Protein AF-A0A936VYX8-F1 (afdb_monomer_lite)

Secondary structure (DSSP, 8-state):
--SSHHHHHHHHHHHHHHHHHHHHHHHHHHHHHHHHHHHHHHHHHHHH--HHHHGGGGGGGSSTTS-HHHHHHHHHHHTTSTTHHHHHHHHHTSTTHHHHHHHHHHS--S-GGGGHHHHHHHHHHHHHHHHHHHHT---GGG--TTTTHHHHHHHHHHHHHT--SS---HHHHHHHHHHTT---SSPPP--HHHHHHHHHHHHH-

Sequence (205 aa):
MAVVSLVGLASLLVAQIASSAKNQVAMINSRINDEDENHVRILKEIDSCDVLKNMGFIFIFTGDNQPKKIQNAAVAKIKTNPEWEQELLKYLDTDWAPDVFQFLASNDVDHPSIFEAPIQKGVLIQARLWRERIRKCSHPSHFYAGMFNWDVERVIRTVDKFQSKEIDYLPVMKELRASLNEPSELDKPKFSAATMLDKWIKEHE

Structure (mmCIF, N/CA/C/O backbone):
data_AF-A0A936VYX8-F1
#
_entry.id   AF-A0A936VYX8-F1
#
loop_
_atom_site.group_PDB
_atom_site.id
_atom_site.type_symbol
_atom_site.label_atom_id
_atom_site.label_alt_id
_atom_site.label_comp_id
_atom_site.label_asym_id
_atom_site.label_entity_id
_atom_site.label_seq_id
_atom_site.pdbx_PDB_ins_code
_atom_site.Cartn_x
_atom_site.Cartn_y
_atom_site.Cartn_z
_atom_site.occupancy
_atom_site.B_iso_or_equiv
_atom_site.auth_seq_id
_atom_site.auth_comp_id
_atom_site.auth_asym_id
_atom_site.auth_atom_id
_atom_site.pdbx_PDB_model_num
ATOM 1 N N . MET A 1 1 ? -0.181 77.226 -1.389 1.00 41.44 1 MET A N 1
ATOM 2 C CA . MET A 1 1 ? -0.738 75.998 -2.001 1.00 41.44 1 MET A CA 1
ATOM 3 C C . MET A 1 1 ? 0.255 74.853 -1.817 1.00 41.44 1 MET A C 1
ATOM 5 O O . MET A 1 1 ? 1.150 74.749 -2.636 1.00 41.44 1 MET A O 1
ATOM 9 N N . ALA A 1 2 ? 0.171 74.063 -0.736 1.00 44.59 2 ALA A N 1
ATOM 10 C CA . ALA A 1 2 ? 1.009 72.857 -0.551 1.00 44.59 2 ALA A CA 1
ATOM 11 C C . ALA A 1 2 ? 0.563 71.954 0.630 1.00 44.59 2 ALA A C 1
ATOM 13 O O . ALA A 1 2 ? 1.409 71.389 1.310 1.00 44.59 2 ALA A O 1
ATOM 14 N N . VAL A 1 3 ? -0.738 71.839 0.940 1.00 40.69 3 VAL A N 1
ATOM 15 C CA . VAL A 1 3 ? -1.187 71.049 2.121 1.00 40.69 3 VAL A CA 1
ATOM 16 C C . VAL A 1 3 ? -2.223 69.966 1.779 1.00 40.69 3 VAL A C 1
ATOM 18 O O . VAL A 1 3 ? -2.542 69.122 2.606 1.00 40.69 3 VAL A O 1
ATOM 21 N N . VAL A 1 4 ? -2.703 69.900 0.533 1.00 45.31 4 VAL A N 1
ATOM 22 C CA . VAL A 1 4 ? -3.774 68.955 0.152 1.00 45.31 4 VAL A CA 1
ATOM 23 C C . VAL A 1 4 ? -3.236 67.597 -0.342 1.00 45.31 4 VAL A C 1
ATOM 25 O O . VAL A 1 4 ? -3.989 66.633 -0.413 1.00 45.31 4 VAL A O 1
ATOM 28 N N . SER A 1 5 ? -1.933 67.453 -0.623 1.00 47.19 5 SER A N 1
ATOM 29 C CA . SER A 1 5 ? -1.400 66.220 -1.234 1.00 47.19 5 SER A CA 1
ATOM 30 C C . SER A 1 5 ? -1.010 65.104 -0.251 1.00 47.19 5 SER A C 1
ATOM 32 O O . SER A 1 5 ? -1.051 63.941 -0.640 1.00 47.19 5 SER A O 1
ATOM 34 N N . LEU A 1 6 ? -0.682 65.395 1.018 1.00 44.25 6 LEU A N 1
ATOM 35 C CA . LEU A 1 6 ? -0.242 64.356 1.972 1.00 44.25 6 LEU A CA 1
ATOM 36 C C . LEU A 1 6 ? -1.392 63.613 2.676 1.00 44.25 6 LEU A C 1
ATOM 38 O O . LEU A 1 6 ? -1.276 62.416 2.931 1.00 44.25 6 LEU A O 1
ATOM 42 N N . VAL A 1 7 ? -2.518 64.280 2.950 1.00 51.09 7 VAL A N 1
ATOM 43 C CA . VAL A 1 7 ? -3.673 63.660 3.636 1.00 51.09 7 VAL A CA 1
ATOM 44 C C . VAL A 1 7 ? -4.401 62.668 2.718 1.00 51.09 7 VAL A C 1
ATOM 46 O O . VAL A 1 7 ? -4.837 61.611 3.176 1.00 51.09 7 VAL A O 1
ATOM 49 N N . GLY A 1 8 ? -4.474 62.960 1.413 1.00 47.78 8 GLY A N 1
ATOM 50 C CA . GLY A 1 8 ? -5.069 62.070 0.407 1.00 47.78 8 GLY A CA 1
ATOM 51 C C . GLY A 1 8 ? -4.258 60.792 0.156 1.00 47.78 8 GLY A C 1
ATOM 52 O O . GLY A 1 8 ? -4.830 59.719 -0.009 1.00 47.78 8 GLY A O 1
ATOM 53 N N . LEU A 1 9 ? -2.923 60.874 0.194 1.00 47.91 9 LEU A N 1
ATOM 54 C CA . LEU A 1 9 ? -2.051 59.705 0.017 1.00 47.91 9 LEU A CA 1
ATOM 55 C C . LEU A 1 9 ? -2.058 58.780 1.244 1.00 47.91 9 LEU A C 1
ATOM 57 O O . LEU A 1 9 ? -2.097 57.561 1.088 1.00 47.91 9 LEU A O 1
ATOM 61 N N . ALA A 1 10 ? -2.091 59.336 2.460 1.00 54.31 10 ALA A N 1
ATOM 62 C CA . ALA A 1 10 ? -2.184 58.538 3.684 1.00 54.31 10 ALA A CA 1
ATOM 63 C C . ALA A 1 10 ? -3.528 57.790 3.795 1.00 54.31 10 ALA A C 1
ATOM 65 O O . ALA A 1 10 ? -3.562 56.629 4.197 1.00 54.31 10 ALA A O 1
ATOM 66 N N . SER A 1 11 ? -4.634 58.423 3.391 1.00 58.31 11 SER A N 1
ATOM 67 C CA . SER A 1 11 ? -5.969 57.808 3.423 1.00 58.31 11 SER A CA 1
ATOM 68 C C . SER A 1 11 ? -6.152 56.713 2.362 1.00 58.31 11 SER A C 1
ATOM 70 O O . SER A 1 11 ? -6.762 55.685 2.660 1.00 58.31 11 SER A O 1
ATOM 72 N N . LEU A 1 12 ? -5.554 56.860 1.174 1.00 59.44 12 LEU A N 1
ATOM 73 C CA . LEU A 1 12 ? -5.519 55.800 0.155 1.00 59.44 12 LEU A CA 1
ATOM 74 C C . LEU A 1 12 ? -4.705 54.579 0.609 1.00 59.44 12 LEU A C 1
ATOM 76 O O . LEU A 1 12 ? -5.154 53.445 0.434 1.00 59.44 12 LEU A O 1
ATOM 80 N N . LEU A 1 13 ? -3.555 54.802 1.256 1.00 56.31 13 LEU A N 1
ATOM 81 C CA . LEU A 1 13 ? -2.713 53.720 1.769 1.00 56.31 13 LEU A CA 1
ATOM 82 C C . LEU A 1 13 ? -3.432 52.913 2.866 1.00 56.31 13 LEU A C 1
ATOM 84 O O . LEU A 1 13 ? -3.428 51.683 2.837 1.00 56.31 13 LEU A O 1
ATOM 88 N N . VAL A 1 14 ? -4.117 53.593 3.793 1.00 61.09 14 VAL A N 1
ATOM 89 C CA . VAL A 1 14 ? -4.923 52.945 4.845 1.00 61.09 14 VAL A CA 1
ATOM 90 C C . VAL A 1 14 ? -6.101 52.167 4.248 1.00 61.09 14 VAL A C 1
ATOM 92 O O . VAL A 1 14 ? -6.356 51.034 4.659 1.00 61.09 14 VAL A O 1
ATOM 95 N N . ALA A 1 15 ? -6.785 52.721 3.242 1.00 63.28 15 ALA A N 1
ATOM 96 C CA . ALA A 1 15 ? -7.886 52.037 2.563 1.00 63.28 15 ALA A CA 1
ATOM 97 C C . ALA A 1 15 ? -7.426 50.768 1.818 1.00 63.28 15 ALA A C 1
ATOM 99 O O . ALA A 1 15 ? -8.114 49.746 1.862 1.00 63.28 15 ALA A O 1
ATOM 100 N N . GLN A 1 16 ? -6.249 50.790 1.180 1.00 54.97 16 GLN A N 1
ATOM 101 C CA . GLN A 1 16 ? -5.678 49.611 0.518 1.00 54.97 16 GLN A CA 1
ATOM 102 C C . GLN A 1 16 ? -5.253 48.527 1.512 1.00 54.97 16 GLN A C 1
ATOM 104 O O . GLN A 1 16 ? -5.522 47.351 1.267 1.00 54.97 16 GLN A O 1
ATOM 109 N N . ILE A 1 17 ? -4.652 48.899 2.647 1.00 66.12 17 ILE A N 1
ATOM 110 C CA . ILE A 1 17 ? -4.287 47.943 3.704 1.00 66.12 17 ILE A CA 1
ATOM 111 C C . ILE A 1 17 ? -5.548 47.294 4.295 1.00 66.12 17 ILE A C 1
ATOM 113 O O . ILE A 1 17 ? -5.607 46.070 4.413 1.00 66.12 17 ILE A O 1
ATOM 117 N N . ALA A 1 18 ? -6.587 48.081 4.590 1.00 63.38 18 ALA A N 1
ATOM 118 C CA . ALA A 1 18 ? -7.855 47.569 5.111 1.00 63.38 18 ALA A CA 1
ATOM 119 C C . ALA A 1 18 ? -8.585 46.657 4.107 1.00 63.38 18 ALA A C 1
ATOM 121 O O . ALA A 1 18 ? -9.111 45.611 4.487 1.00 63.38 18 ALA A O 1
ATOM 122 N N . SER A 1 19 ? -8.584 47.016 2.819 1.00 64.31 19 SER A N 1
ATOM 123 C CA . SER A 1 19 ? -9.153 46.193 1.743 1.00 64.31 19 SER A CA 1
ATOM 124 C C . SER A 1 19 ? -8.387 44.877 1.565 1.00 64.31 19 SER A C 1
ATOM 126 O O . SER A 1 19 ? -8.992 43.809 1.495 1.00 64.31 19 SER A O 1
ATOM 128 N N . SER A 1 20 ? -7.052 44.929 1.586 1.00 59.56 20 SER A N 1
ATOM 129 C CA . SER A 1 20 ? -6.193 43.743 1.507 1.00 59.56 20 SER A CA 1
ATOM 130 C C . SER A 1 20 ? -6.417 42.796 2.692 1.00 59.56 20 SER A C 1
ATOM 132 O O . SER A 1 20 ? -6.618 41.600 2.491 1.00 59.56 20 SER A O 1
ATOM 134 N N . ALA A 1 21 ? -6.498 43.326 3.917 1.00 59.91 21 ALA A N 1
ATOM 135 C CA . ALA A 1 21 ? -6.803 42.538 5.111 1.00 59.91 21 ALA A CA 1
ATOM 136 C C . ALA A 1 21 ? -8.203 41.900 5.044 1.00 59.91 21 ALA A C 1
ATOM 138 O O . ALA A 1 21 ? -8.362 40.719 5.346 1.00 59.91 21 ALA A O 1
ATOM 139 N N . LYS A 1 22 ? -9.216 42.645 4.580 1.00 73.38 22 LYS A N 1
ATOM 140 C CA . LYS A 1 22 ? -10.579 42.125 4.397 1.00 73.38 22 LYS A CA 1
ATOM 141 C C . LYS A 1 22 ? -10.632 41.009 3.350 1.00 73.38 22 LYS A C 1
ATOM 143 O O . LYS A 1 22 ? -11.299 40.003 3.573 1.00 73.38 22 LYS A O 1
ATOM 148 N N . ASN A 1 23 ? -9.900 41.158 2.247 1.00 74.12 23 ASN A N 1
ATOM 149 C CA . ASN A 1 23 ? -9.810 40.138 1.204 1.00 74.12 23 ASN A CA 1
ATOM 150 C C . ASN A 1 23 ? -9.068 38.889 1.694 1.00 74.12 23 ASN A C 1
ATOM 152 O O . ASN A 1 23 ? -9.502 37.779 1.406 1.00 74.12 23 ASN A O 1
ATOM 156 N N . GLN A 1 24 ? -7.999 39.043 2.481 1.00 61.75 24 GLN A N 1
ATOM 157 C CA . GLN A 1 24 ? -7.306 37.907 3.095 1.00 61.75 24 GLN A CA 1
ATOM 158 C C . GLN A 1 24 ? -8.205 37.153 4.080 1.00 61.75 24 GLN A C 1
ATOM 160 O O . GLN A 1 24 ? -8.287 35.932 4.000 1.00 61.75 24 GLN A O 1
ATOM 165 N N . VAL A 1 25 ? -8.939 37.857 4.946 1.00 70.19 25 VAL A N 1
ATOM 166 C CA . VAL A 1 25 ? -9.904 37.234 5.869 1.00 70.19 25 VAL A CA 1
ATOM 167 C C . VAL A 1 25 ? -11.038 36.543 5.107 1.00 70.19 25 VAL A C 1
ATOM 169 O O . VAL A 1 25 ? -11.411 35.430 5.455 1.00 70.19 25 VAL A O 1
ATOM 172 N N . ALA A 1 26 ? -11.557 37.144 4.032 1.00 71.62 26 ALA A N 1
ATOM 173 C CA . ALA A 1 26 ? -12.578 36.517 3.191 1.00 71.62 26 ALA A CA 1
ATOM 174 C C . ALA A 1 26 ? -12.059 35.260 2.467 1.00 71.62 26 ALA A C 1
ATOM 176 O O . ALA A 1 26 ? -12.775 34.264 2.378 1.00 71.62 26 ALA A O 1
ATOM 177 N N . MET A 1 27 ? -10.808 35.268 1.994 1.00 71.44 27 MET A N 1
ATOM 178 C CA . MET A 1 27 ? -10.166 34.079 1.421 1.00 71.44 27 MET A CA 1
ATOM 179 C C . MET A 1 27 ? -9.929 32.983 2.464 1.00 71.44 27 MET A C 1
ATOM 181 O O . MET A 1 27 ? -10.093 31.808 2.162 1.00 71.44 27 MET A O 1
ATOM 185 N N . ILE A 1 28 ? -9.557 33.344 3.693 1.00 67.12 28 ILE A N 1
ATOM 186 C CA . ILE A 1 28 ? -9.401 32.379 4.788 1.00 67.12 28 ILE A CA 1
ATOM 187 C C . ILE A 1 28 ? -10.761 31.780 5.157 1.00 67.12 28 ILE A C 1
ATOM 189 O O . ILE A 1 28 ? -10.890 30.565 5.218 1.00 67.12 28 ILE A O 1
ATOM 193 N N . ASN A 1 29 ? -11.790 32.611 5.327 1.00 68.12 29 ASN A N 1
ATOM 194 C CA . ASN A 1 29 ? -13.131 32.150 5.688 1.00 68.12 29 ASN A CA 1
ATOM 195 C C . ASN A 1 29 ? -13.778 31.300 4.588 1.00 68.12 29 ASN A C 1
ATOM 197 O O . ASN A 1 29 ? -14.439 30.321 4.906 1.00 68.12 29 ASN A O 1
ATOM 201 N N . SER A 1 30 ? -13.583 31.644 3.310 1.00 65.88 30 SER A N 1
ATOM 202 C CA . SER A 1 30 ? -14.056 30.798 2.203 1.00 65.88 30 SER A CA 1
ATOM 203 C C . SER A 1 30 ? -13.347 29.450 2.191 1.00 65.88 30 SER A C 1
ATOM 205 O O . SER A 1 30 ? -14.023 28.437 2.124 1.00 65.88 30 SER A O 1
ATOM 207 N N . ARG A 1 31 ? -12.021 29.409 2.379 1.00 63.53 31 ARG A N 1
ATOM 208 C CA . ARG A 1 31 ? -11.287 28.137 2.499 1.00 63.53 31 ARG A CA 1
ATOM 209 C C . ARG A 1 31 ? -11.758 27.287 3.676 1.00 63.53 31 ARG A C 1
ATOM 211 O O . ARG A 1 31 ? -11.937 26.093 3.499 1.00 63.53 31 ARG A O 1
ATOM 218 N N . ILE A 1 32 ? -11.984 27.895 4.843 1.00 69.69 32 ILE A N 1
ATOM 219 C CA . ILE A 1 32 ? -12.507 27.188 6.023 1.00 69.69 32 ILE A CA 1
ATOM 220 C C . ILE A 1 32 ? -13.898 26.614 5.727 1.00 69.69 32 ILE A C 1
ATOM 222 O O . ILE A 1 32 ? -14.140 25.441 5.988 1.00 69.69 32 ILE A O 1
ATOM 226 N N . ASN A 1 33 ? -14.793 27.412 5.137 1.00 71.69 33 ASN A N 1
ATOM 227 C CA . ASN A 1 33 ? -16.136 26.953 4.788 1.00 71.69 33 ASN A CA 1
ATOM 228 C C . ASN A 1 33 ? -16.107 25.834 3.733 1.00 71.69 33 ASN A C 1
ATOM 230 O O . ASN A 1 33 ? -16.807 24.839 3.893 1.00 71.69 33 ASN A O 1
ATOM 234 N N . ASP A 1 34 ? -15.282 25.967 2.692 1.00 71.44 34 ASP A N 1
ATOM 235 C CA . ASP A 1 34 ? -15.139 24.963 1.634 1.00 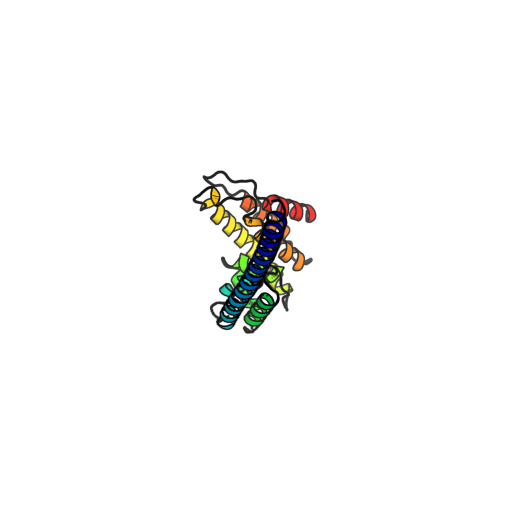71.44 34 ASP A CA 1
ATOM 236 C C . ASP A 1 34 ? -14.564 23.645 2.188 1.00 71.44 34 ASP A C 1
ATOM 238 O O . ASP A 1 34 ? -15.024 22.556 1.831 1.00 71.44 34 ASP A O 1
ATOM 242 N N . GLU A 1 35 ? -13.577 23.725 3.089 1.00 73.31 35 GLU A N 1
ATOM 243 C CA . GLU A 1 35 ? -13.033 22.565 3.803 1.00 73.31 35 GLU A CA 1
ATOM 244 C C . GLU A 1 35 ? -14.105 21.891 4.668 1.00 73.31 35 GLU A C 1
ATOM 246 O O . GLU A 1 35 ? -14.260 20.667 4.611 1.00 73.31 35 GLU A O 1
ATOM 251 N N . ASP A 1 36 ? -14.891 22.668 5.414 1.00 82.50 36 ASP A N 1
ATOM 252 C CA . ASP A 1 36 ? -15.963 22.152 6.266 1.00 82.50 36 ASP A CA 1
ATOM 253 C C . ASP A 1 36 ? -17.088 21.491 5.453 1.00 82.50 36 ASP A C 1
ATOM 255 O O . ASP A 1 36 ? -17.520 20.380 5.783 1.00 82.50 36 ASP A O 1
ATOM 259 N N . GLU A 1 37 ? -17.531 22.106 4.355 1.00 86.75 37 GLU A N 1
ATOM 260 C CA . GLU A 1 37 ? -18.537 21.527 3.458 1.00 86.75 37 GLU A CA 1
ATOM 261 C C . GLU A 1 37 ? -18.038 20.230 2.812 1.00 86.75 37 GLU A C 1
ATOM 263 O O . GLU A 1 37 ? -18.756 19.219 2.786 1.00 86.75 37 GLU A O 1
ATOM 268 N N . ASN A 1 38 ? -16.786 20.215 2.346 1.00 87.25 38 ASN A N 1
ATOM 269 C CA . ASN A 1 38 ? -16.180 19.024 1.766 1.00 87.25 38 ASN A CA 1
ATOM 270 C C . ASN A 1 38 ? -16.041 17.893 2.800 1.00 87.25 38 ASN A C 1
ATOM 272 O O . ASN A 1 38 ? -16.371 16.744 2.498 1.00 87.25 38 ASN A O 1
ATOM 276 N N . HIS A 1 39 ? -15.624 18.197 4.032 1.00 91.06 39 HIS A N 1
ATOM 277 C CA . HIS A 1 39 ? -15.554 17.208 5.109 1.00 91.06 39 HIS A CA 1
ATOM 278 C C . HIS A 1 39 ? -16.928 16.627 5.448 1.00 91.06 39 HIS A C 1
ATOM 280 O O . HIS A 1 39 ? -17.061 15.411 5.600 1.00 91.06 39 HIS A O 1
ATOM 286 N N . VAL A 1 40 ? -17.966 17.465 5.537 1.00 91.06 40 VAL A N 1
ATOM 287 C CA . VAL A 1 40 ? -19.342 17.005 5.780 1.00 91.06 40 VAL A CA 1
ATOM 288 C C . VAL A 1 40 ? -19.815 16.085 4.656 1.00 91.06 40 VAL A C 1
ATOM 290 O O . VAL A 1 40 ? -20.431 15.054 4.933 1.00 91.06 40 VAL A O 1
ATOM 293 N N . ARG A 1 41 ? -19.511 16.420 3.398 1.00 93.75 41 ARG A N 1
ATOM 294 C CA . ARG A 1 41 ? -19.834 15.573 2.244 1.00 93.75 41 ARG A CA 1
ATOM 295 C C . ARG A 1 41 ? -19.151 14.206 2.340 1.00 93.75 41 ARG A C 1
ATOM 297 O O . ARG A 1 41 ? -19.837 13.198 2.204 1.00 93.75 41 ARG A O 1
ATOM 304 N N . ILE A 1 42 ? -17.849 14.168 2.630 1.00 94.19 42 ILE A N 1
ATOM 305 C CA . ILE A 1 42 ? -17.086 12.914 2.771 1.00 94.19 42 ILE A CA 1
ATOM 306 C C . ILE A 1 42 ? -17.633 12.062 3.923 1.00 94.19 42 ILE A C 1
ATOM 308 O O . ILE A 1 42 ? -17.809 10.857 3.779 1.00 94.19 42 ILE A O 1
ATOM 312 N N . LEU A 1 43 ? -17.961 12.674 5.064 1.00 95.19 43 LEU A N 1
ATOM 313 C CA . LEU A 1 43 ? -18.529 11.941 6.200 1.00 95.19 43 LEU A CA 1
ATOM 314 C C . LEU A 1 43 ? -19.891 11.320 5.866 1.00 95.19 43 LEU A C 1
ATOM 316 O O . LEU A 1 43 ? -20.150 10.189 6.270 1.00 95.19 43 LEU A O 1
ATOM 320 N N . LYS A 1 44 ? -20.739 12.017 5.099 1.00 94.00 44 LYS A N 1
ATOM 321 C CA . LYS A 1 44 ? -22.004 11.454 4.598 1.00 94.00 44 LYS A CA 1
ATOM 322 C C . LYS A 1 44 ? -21.771 10.302 3.623 1.00 94.00 44 LYS A C 1
ATOM 324 O O . LYS A 1 44 ? -22.492 9.313 3.675 1.00 94.00 44 LYS A O 1
ATOM 329 N N . GLU A 1 45 ? -20.770 10.423 2.755 1.00 94.12 45 GLU A N 1
ATOM 330 C CA . GLU A 1 45 ? -20.382 9.367 1.817 1.00 94.12 45 GLU A CA 1
ATOM 331 C C . GLU A 1 45 ? -19.961 8.094 2.569 1.00 94.12 45 GLU A C 1
ATOM 333 O O . GLU A 1 45 ? -20.519 7.024 2.322 1.00 94.12 45 GLU A O 1
ATOM 338 N N . ILE A 1 46 ? -19.087 8.232 3.573 1.00 94.69 46 ILE A N 1
ATOM 339 C CA . ILE A 1 46 ? -18.681 7.137 4.466 1.00 94.69 46 ILE A CA 1
ATOM 340 C C . ILE A 1 46 ? -19.896 6.520 5.168 1.00 94.69 46 ILE A C 1
ATOM 342 O O . ILE A 1 46 ? -20.067 5.301 5.148 1.00 94.69 46 ILE A O 1
ATOM 346 N N . ASP A 1 47 ? -20.755 7.342 5.773 1.00 93.94 47 ASP A N 1
ATOM 347 C CA . ASP A 1 47 ? -21.923 6.860 6.515 1.00 93.94 47 ASP A CA 1
ATOM 348 C C . ASP A 1 47 ? -22.905 6.086 5.619 1.00 93.94 47 ASP A C 1
ATOM 350 O O . ASP A 1 47 ? -23.411 5.032 6.009 1.00 93.94 47 ASP A O 1
ATOM 354 N N . SER A 1 48 ? -23.090 6.543 4.378 1.00 93.44 48 SER A N 1
ATOM 355 C CA . SER A 1 48 ? -23.970 5.909 3.389 1.00 93.44 48 SER A CA 1
ATOM 356 C C . SER A 1 48 ? -23.428 4.605 2.790 1.00 93.44 48 SER A C 1
ATOM 358 O O . SER A 1 48 ? -24.174 3.882 2.128 1.00 93.44 48 SER A O 1
ATOM 360 N N . CYS A 1 49 ? -22.149 4.284 3.009 1.00 92.62 49 CYS A N 1
ATOM 361 C CA . CYS A 1 49 ? -21.529 3.095 2.438 1.00 92.62 49 CYS A CA 1
ATOM 362 C C . CYS A 1 49 ? -22.122 1.802 3.029 1.00 92.62 49 CYS A C 1
ATOM 364 O O . CYS A 1 49 ? -22.116 1.585 4.243 1.00 92.62 49 CYS A O 1
ATOM 366 N N . ASP A 1 50 ? -22.600 0.910 2.161 1.00 91.62 50 ASP A N 1
ATOM 367 C CA . ASP A 1 50 ? -22.920 -0.475 2.514 1.00 91.62 50 ASP A CA 1
ATOM 368 C C . ASP A 1 50 ? -21.632 -1.309 2.469 1.00 91.62 50 ASP A C 1
ATOM 370 O O . ASP A 1 50 ? -21.235 -1.814 1.417 1.00 91.62 50 ASP A O 1
ATOM 374 N N . VAL A 1 51 ? -20.955 -1.436 3.612 1.00 89.19 51 VAL A N 1
ATOM 375 C CA . VAL A 1 51 ? -19.649 -2.111 3.708 1.00 89.19 51 VAL A CA 1
ATOM 376 C C . VAL A 1 51 ? -19.688 -3.600 3.366 1.00 89.19 51 VAL A C 1
ATOM 378 O O . VAL A 1 51 ? -18.640 -4.173 3.098 1.00 89.19 51 VAL A O 1
ATOM 381 N N . LEU A 1 52 ? -20.867 -4.225 3.315 1.00 85.44 52 LEU A N 1
ATOM 382 C CA . LEU A 1 52 ? -21.000 -5.619 2.878 1.00 85.44 52 LEU A CA 1
ATOM 383 C C . LEU A 1 52 ? -20.914 -5.766 1.355 1.00 85.44 52 LEU A C 1
ATOM 385 O O . LEU A 1 52 ? -20.711 -6.865 0.851 1.00 85.44 52 LEU A O 1
ATOM 389 N N . LYS A 1 53 ? -21.092 -4.669 0.613 1.00 86.44 53 LYS A N 1
ATOM 390 C CA . LYS A 1 53 ? -21.054 -4.658 -0.857 1.00 86.44 53 LYS A CA 1
ATOM 391 C C . LYS A 1 53 ? -19.927 -3.800 -1.416 1.00 86.44 53 LYS A C 1
ATOM 393 O O . LYS A 1 53 ? -19.431 -4.075 -2.500 1.00 86.44 53 LYS A O 1
ATOM 398 N N . ASN A 1 54 ? -19.564 -2.745 -0.691 1.00 87.94 54 ASN A N 1
ATOM 399 C CA . ASN A 1 54 ? -18.871 -1.582 -1.233 1.00 87.94 54 ASN A CA 1
ATOM 400 C C . ASN A 1 54 ? -17.692 -1.121 -0.355 1.00 87.94 54 ASN A C 1
ATOM 402 O O . ASN A 1 54 ? -17.291 0.038 -0.439 1.00 87.94 54 ASN A O 1
ATOM 406 N N . MET A 1 55 ? -17.112 -2.001 0.474 1.00 90.00 55 MET A N 1
ATOM 407 C CA . MET A 1 55 ? -16.004 -1.643 1.376 1.00 90.00 55 MET A CA 1
ATOM 408 C C . MET A 1 55 ? -14.828 -0.974 0.646 1.00 90.00 55 MET A C 1
ATOM 410 O O . MET A 1 55 ? -14.293 0.015 1.145 1.00 90.00 55 MET A O 1
ATOM 414 N N . GLY A 1 56 ? -14.496 -1.451 -0.561 1.00 87.88 56 GLY A N 1
ATOM 415 C CA . GLY A 1 56 ? -13.429 -0.889 -1.397 1.00 87.88 56 GLY A CA 1
ATOM 416 C C . GLY A 1 56 ? -13.504 0.630 -1.590 1.00 87.88 56 GLY A C 1
ATOM 417 O O . GLY A 1 56 ? -12.486 1.314 -1.540 1.00 87.88 56 GLY A O 1
ATOM 418 N N . PHE A 1 57 ? -14.713 1.189 -1.716 1.00 88.06 57 PHE A N 1
ATOM 419 C CA . PHE A 1 57 ? -14.905 2.616 -1.996 1.00 88.06 57 PHE A CA 1
ATOM 420 C C . PHE A 1 57 ? -14.444 3.541 -0.871 1.00 88.06 57 PHE A C 1
ATOM 422 O O . PHE A 1 57 ? -14.102 4.691 -1.134 1.00 88.06 57 PHE A O 1
ATOM 429 N N . ILE A 1 58 ? -14.425 3.064 0.376 1.00 93.69 58 ILE A N 1
ATOM 430 C CA . ILE A 1 58 ? -14.066 3.906 1.523 1.00 93.69 58 ILE A CA 1
ATOM 431 C C . ILE A 1 58 ? -12.613 3.729 1.976 1.00 93.69 58 ILE A C 1
ATOM 433 O O . ILE A 1 58 ? -12.169 4.487 2.837 1.00 93.69 58 ILE A O 1
ATOM 437 N N . PHE A 1 59 ? -11.835 2.820 1.369 1.00 94.50 59 PHE A N 1
ATOM 438 C CA . PHE A 1 59 ? -10.401 2.675 1.665 1.00 94.50 59 PHE A CA 1
ATOM 439 C C . PHE A 1 59 ? -9.606 3.945 1.368 1.00 94.50 59 PHE A C 1
ATOM 441 O O . PHE A 1 59 ? -8.687 4.287 2.113 1.00 94.50 59 PHE A O 1
ATOM 448 N N . ILE A 1 60 ? -9.998 4.719 0.350 1.00 92.81 60 ILE A N 1
ATOM 449 C CA . ILE A 1 60 ? -9.348 5.998 0.036 1.00 92.81 60 ILE A CA 1
ATOM 450 C C . ILE A 1 60 ? -9.365 6.978 1.225 1.00 92.81 60 ILE A C 1
ATOM 452 O O . ILE A 1 60 ? -8.476 7.827 1.345 1.00 92.81 60 ILE A O 1
ATOM 456 N N . PHE A 1 61 ? -10.321 6.825 2.145 1.00 95.94 61 PHE A N 1
ATOM 457 C CA . PHE A 1 61 ? -10.477 7.660 3.331 1.00 95.94 61 PHE A CA 1
ATOM 458 C C . PHE A 1 61 ? -9.753 7.127 4.576 1.00 95.94 61 PHE A C 1
ATOM 460 O O . PHE A 1 61 ? -9.789 7.792 5.604 1.00 95.94 61 PHE A O 1
ATOM 467 N N . THR A 1 62 ? -9.074 5.976 4.518 1.00 96.50 62 THR A N 1
ATOM 468 C CA . THR A 1 62 ? -8.427 5.355 5.695 1.00 96.50 62 THR A CA 1
ATOM 469 C C . THR A 1 62 ? -6.931 5.650 5.813 1.00 96.50 62 THR A C 1
ATOM 471 O O . THR A 1 62 ? -6.310 5.256 6.803 1.00 96.50 62 THR A O 1
ATOM 474 N N . GLY A 1 63 ? -6.340 6.317 4.820 1.00 94.12 63 GLY A N 1
ATOM 475 C CA . GLY A 1 63 ? -4.929 6.700 4.819 1.00 94.12 63 GLY A CA 1
ATOM 476 C C . GLY A 1 63 ? -4.610 7.819 5.813 1.00 94.12 63 GLY A C 1
ATOM 477 O O . GLY A 1 63 ? -5.475 8.609 6.191 1.00 94.12 63 GLY A O 1
ATOM 478 N N . ASP A 1 64 ? -3.349 7.920 6.219 1.00 90.19 64 ASP A N 1
ATOM 479 C CA . ASP A 1 64 ? -2.852 8.977 7.111 1.00 90.19 64 ASP A CA 1
ATOM 480 C C . ASP A 1 64 ? -2.729 10.362 6.454 1.00 90.19 64 ASP A C 1
ATOM 482 O O . ASP A 1 64 ? -2.580 11.365 7.151 1.00 90.19 64 ASP A O 1
ATOM 486 N N . ASN A 1 65 ? -2.875 10.432 5.131 1.00 90.88 65 ASN A N 1
ATOM 487 C CA . ASN A 1 65 ? -3.032 11.671 4.376 1.00 90.88 65 ASN A CA 1
ATOM 488 C C . ASN A 1 65 ? -4.419 12.320 4.560 1.00 90.88 65 ASN A C 1
ATOM 490 O O . ASN A 1 65 ? -4.655 13.408 4.035 1.00 90.88 65 ASN A O 1
ATOM 494 N N . GLN A 1 66 ? -5.343 11.656 5.262 1.00 93.56 66 GLN A N 1
ATOM 495 C CA . GLN A 1 66 ? -6.691 12.152 5.524 1.00 93.56 66 GLN A CA 1
ATOM 496 C C . GLN A 1 66 ? -6.769 12.898 6.864 1.00 93.56 66 GLN A C 1
ATOM 498 O O . GLN A 1 66 ? -6.096 12.526 7.831 1.00 93.56 66 GLN A O 1
ATOM 503 N N . PRO A 1 67 ? -7.655 13.904 6.993 1.00 93.62 67 PRO A N 1
ATOM 504 C CA . PRO A 1 67 ? -7.995 14.475 8.292 1.00 93.62 67 PRO A CA 1
ATOM 505 C C . PRO A 1 67 ? -8.439 13.380 9.270 1.00 93.62 67 PRO A C 1
ATOM 507 O O . PRO A 1 67 ? -9.272 12.537 8.932 1.00 93.62 67 PRO A O 1
ATOM 510 N N . LYS A 1 68 ? -7.947 13.412 10.517 1.00 93.06 68 LYS A N 1
ATOM 511 C CA . LYS A 1 68 ? -8.178 12.329 11.498 1.00 93.06 68 LYS A CA 1
ATOM 512 C C . LYS A 1 68 ? -9.651 11.993 11.724 1.00 93.06 68 LYS A C 1
ATOM 514 O O . LYS A 1 68 ? -9.989 10.832 11.920 1.00 93.06 68 LYS A O 1
ATOM 519 N N . LYS A 1 69 ? -10.540 12.986 11.651 1.00 93.38 69 LYS A N 1
ATOM 520 C CA . LYS A 1 69 ? -11.990 12.772 11.753 1.00 93.38 69 LYS A CA 1
ATOM 521 C C . LYS A 1 69 ? -12.532 11.893 10.617 1.00 93.38 69 LYS A C 1
ATOM 523 O O . LYS A 1 69 ? -13.346 11.016 10.881 1.00 93.38 69 LYS A O 1
ATOM 528 N N . ILE A 1 70 ? -12.073 12.117 9.384 1.00 95.12 70 ILE A N 1
ATOM 529 C CA . ILE A 1 70 ? -12.447 11.327 8.202 1.00 95.12 70 ILE A CA 1
ATOM 530 C C . ILE A 1 70 ? -11.849 9.925 8.307 1.00 95.12 70 ILE A C 1
ATOM 532 O O . ILE A 1 70 ? -12.583 8.949 8.177 1.00 95.12 70 ILE A O 1
ATOM 536 N N . GLN A 1 71 ? -10.556 9.835 8.635 1.00 96.25 71 GLN A N 1
ATOM 537 C CA . GLN A 1 71 ? -9.864 8.559 8.814 1.00 96.25 71 GLN A CA 1
ATOM 538 C C . GLN A 1 71 ? -10.577 7.668 9.835 1.00 96.25 71 GLN A C 1
ATOM 540 O O . GLN A 1 71 ? -10.960 6.540 9.525 1.00 96.25 71 GLN A O 1
ATOM 545 N N . ASN A 1 72 ? -10.826 8.197 11.034 1.00 95.62 72 ASN A N 1
ATOM 546 C CA . ASN A 1 72 ? -11.477 7.452 12.106 1.00 95.62 72 ASN A CA 1
ATOM 547 C C . ASN A 1 72 ? -12.906 7.040 11.732 1.00 95.62 72 ASN A C 1
ATOM 549 O O . ASN A 1 72 ? -13.316 5.930 12.062 1.00 95.62 72 ASN A O 1
ATOM 553 N N . ALA A 1 73 ? -13.656 7.899 11.031 1.00 96.06 73 ALA A N 1
ATOM 554 C CA . ALA A 1 73 ? -15.002 7.567 10.570 1.00 96.06 73 ALA A CA 1
ATOM 555 C C . ALA A 1 73 ? -14.988 6.423 9.544 1.00 96.06 73 ALA A C 1
ATOM 557 O O . ALA A 1 73 ? -15.781 5.492 9.666 1.00 96.06 73 ALA A O 1
ATOM 558 N N . ALA A 1 74 ? -14.072 6.455 8.572 1.00 97.12 74 ALA A N 1
ATOM 559 C CA . ALA A 1 74 ? -13.935 5.403 7.568 1.00 97.12 74 ALA A CA 1
ATOM 560 C C . ALA A 1 74 ? -13.536 4.061 8.199 1.00 97.12 74 ALA A C 1
ATOM 562 O O . ALA A 1 74 ? -14.164 3.039 7.927 1.00 97.12 74 ALA A O 1
ATOM 563 N N . VAL A 1 75 ? -12.550 4.066 9.104 1.00 97.06 75 VAL A N 1
ATOM 564 C CA . VAL A 1 75 ? -12.120 2.859 9.830 1.00 97.06 75 VAL A CA 1
ATOM 565 C C . VAL A 1 75 ? -13.254 2.309 10.693 1.00 97.06 75 VAL A C 1
ATOM 567 O O . VAL A 1 75 ? -13.545 1.116 10.630 1.00 97.06 75 VAL A O 1
ATOM 570 N N . ALA A 1 76 ? -13.942 3.164 11.457 1.00 96.19 76 ALA A N 1
ATOM 571 C CA . ALA A 1 76 ? -15.083 2.745 12.268 1.00 96.19 76 ALA A CA 1
ATOM 572 C C . ALA A 1 76 ? -16.194 2.138 11.403 1.00 96.19 76 ALA A C 1
ATOM 574 O O . ALA A 1 76 ? -16.759 1.110 11.769 1.00 96.19 76 ALA A O 1
ATOM 575 N N . LYS A 1 77 ? -16.464 2.729 10.232 1.00 96.56 77 LYS A N 1
ATOM 576 C CA . LYS A 1 77 ? -17.449 2.217 9.281 1.00 96.56 77 LYS A CA 1
ATOM 577 C C . LYS A 1 77 ? -17.062 0.838 8.747 1.00 96.56 77 LYS A C 1
ATOM 579 O O . LYS A 1 77 ? -17.908 -0.052 8.771 1.00 96.56 77 LYS A O 1
ATOM 584 N N . ILE A 1 78 ? -15.810 0.626 8.334 1.00 95.56 78 ILE A N 1
ATOM 585 C CA . ILE A 1 78 ? -15.302 -0.696 7.916 1.00 95.56 78 ILE A CA 1
ATOM 586 C C . ILE A 1 78 ? -15.542 -1.735 9.017 1.00 95.56 78 ILE A C 1
ATOM 588 O O . ILE A 1 78 ? -16.117 -2.788 8.747 1.00 95.56 78 ILE A O 1
ATOM 592 N N . LYS A 1 79 ? -15.204 -1.396 10.268 1.00 95.06 79 LYS A N 1
ATOM 593 C CA . LYS A 1 79 ? -15.364 -2.279 11.434 1.00 95.06 79 LYS A CA 1
ATOM 594 C C . LYS A 1 79 ? -16.824 -2.544 11.842 1.00 95.06 79 LYS A C 1
ATOM 596 O O . LYS A 1 79 ? -17.058 -3.359 12.728 1.00 95.06 79 LYS A O 1
ATOM 601 N N . THR A 1 80 ? -17.817 -1.913 11.201 1.00 94.69 80 THR A N 1
ATOM 602 C CA . THR A 1 80 ? -19.231 -2.311 11.371 1.00 94.69 80 THR A CA 1
ATOM 603 C C . THR A 1 80 ? -19.549 -3.651 10.705 1.00 94.69 80 THR A C 1
ATOM 605 O O . THR A 1 80 ? -20.533 -4.291 11.076 1.00 94.69 80 THR A O 1
ATOM 608 N N . ASN A 1 81 ? -18.715 -4.101 9.761 1.00 92.00 81 ASN A N 1
ATOM 609 C CA . ASN A 1 81 ? -18.745 -5.475 9.279 1.00 92.00 81 ASN A CA 1
ATOM 610 C C . ASN A 1 81 ? -18.001 -6.379 10.286 1.00 92.00 81 ASN A C 1
ATOM 612 O O . ASN A 1 81 ? -16.803 -6.179 10.478 1.00 92.00 81 ASN A O 1
ATOM 616 N N . PRO A 1 82 ? -18.642 -7.387 10.904 1.00 91.75 82 PRO A N 1
ATOM 617 C CA . PRO A 1 82 ? -17.960 -8.297 11.830 1.00 91.75 82 PRO A CA 1
ATOM 618 C C . PRO A 1 82 ? -16.847 -9.131 11.170 1.00 91.75 82 PRO A C 1
ATOM 620 O O . PRO A 1 82 ? -15.949 -9.593 11.864 1.00 91.75 82 PRO A O 1
ATOM 623 N N . GLU A 1 83 ? -16.870 -9.295 9.844 1.00 94.75 83 GLU A N 1
ATOM 624 C CA . GLU A 1 83 ? -15.857 -10.026 9.069 1.00 94.75 83 GLU A CA 1
ATOM 625 C C . GLU A 1 83 ? -14.854 -9.092 8.371 1.00 94.75 83 GLU A C 1
ATOM 627 O O . GLU A 1 83 ? -14.205 -9.485 7.402 1.00 94.75 83 GLU A O 1
ATOM 632 N N . TRP A 1 84 ? -14.723 -7.841 8.826 1.00 95.94 84 TRP A N 1
ATOM 633 C CA . TRP A 1 84 ? -13.970 -6.810 8.108 1.00 95.94 84 TRP A CA 1
ATOM 634 C C . TRP A 1 84 ? -12.516 -7.191 7.795 1.00 95.94 84 TRP A C 1
ATOM 636 O O . TRP A 1 84 ? -12.059 -6.919 6.689 1.00 95.94 84 TRP A O 1
ATOM 646 N N . GLU A 1 85 ? -11.797 -7.862 8.702 1.00 97.38 85 GLU A N 1
ATOM 647 C CA . GLU A 1 85 ? -10.429 -8.328 8.423 1.00 97.38 85 GLU A CA 1
ATOM 648 C C . GLU A 1 85 ? -10.405 -9.367 7.304 1.00 97.3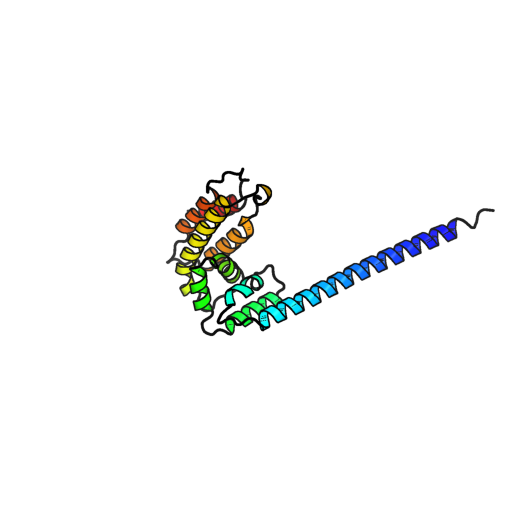8 85 GLU A C 1
ATOM 650 O O . GLU A 1 85 ? -9.529 -9.318 6.446 1.00 97.38 85 GLU A O 1
ATOM 655 N N . GLN A 1 86 ? -11.403 -10.253 7.250 1.00 97.00 86 GLN A N 1
ATOM 656 C CA . GLN A 1 86 ? -11.501 -11.253 6.188 1.00 97.00 86 GLN A CA 1
ATOM 657 C C . GLN A 1 86 ? -11.862 -10.630 4.846 1.00 97.00 86 GLN A C 1
ATOM 659 O O . GLN A 1 86 ? -11.382 -11.092 3.812 1.00 97.00 86 GLN A O 1
ATOM 664 N N . GLU A 1 87 ? -12.639 -9.549 4.842 1.00 96.06 87 GLU A N 1
ATOM 665 C CA . GLU A 1 87 ? -12.825 -8.745 3.636 1.00 96.06 87 GLU A CA 1
ATOM 666 C C . GLU A 1 87 ? -11.511 -8.101 3.182 1.00 96.06 87 GLU A C 1
ATOM 668 O O . GLU A 1 87 ? -11.187 -8.179 1.999 1.00 96.06 87 GLU A O 1
ATOM 673 N N . LEU A 1 88 ? -10.694 -7.549 4.090 1.00 97.50 88 LEU A N 1
ATOM 674 C CA . LEU A 1 88 ? -9.366 -7.035 3.724 1.00 97.50 88 LEU A CA 1
ATOM 675 C C . LEU A 1 88 ? -8.487 -8.123 3.089 1.00 97.50 88 LEU A C 1
ATOM 677 O O . LEU A 1 88 ? -7.837 -7.861 2.075 1.00 97.50 88 LEU A O 1
ATOM 681 N N . LEU A 1 89 ? -8.499 -9.346 3.636 1.00 97.50 89 LEU A N 1
ATOM 682 C CA . LEU A 1 89 ? -7.767 -10.475 3.051 1.00 97.50 89 LEU A CA 1
ATOM 683 C C . LEU A 1 89 ? -8.263 -10.816 1.641 1.00 97.50 89 LEU A C 1
ATOM 685 O O . LEU A 1 89 ? -7.449 -11.065 0.753 1.00 97.50 89 LEU A O 1
ATOM 689 N N . LYS A 1 90 ? -9.584 -10.797 1.412 1.00 96.06 90 LYS A N 1
ATOM 690 C CA . LYS A 1 90 ? -10.165 -11.000 0.074 1.00 96.06 90 LYS A CA 1
ATOM 691 C C . LYS A 1 90 ? -9.715 -9.902 -0.885 1.00 96.06 90 LYS A C 1
ATOM 693 O O . LYS A 1 90 ? -9.298 -10.208 -1.996 1.00 96.06 90 LYS A O 1
ATOM 698 N N . TYR A 1 91 ? -9.748 -8.639 -0.464 1.00 96.12 91 TYR A N 1
ATOM 699 C CA . TYR A 1 91 ? -9.344 -7.518 -1.314 1.00 96.12 91 TYR A CA 1
ATOM 700 C C . TYR A 1 91 ? -7.845 -7.517 -1.641 1.00 96.12 91 TYR A C 1
ATOM 702 O O . TYR A 1 91 ? -7.493 -7.149 -2.764 1.00 96.12 91 TYR A O 1
ATOM 710 N N . LEU A 1 92 ? -6.978 -7.991 -0.735 1.00 96.88 92 LEU A N 1
ATOM 711 C CA . LEU A 1 92 ? -5.548 -8.203 -1.013 1.00 96.88 92 LEU A CA 1
ATOM 712 C C . LEU A 1 92 ? -5.300 -9.171 -2.175 1.00 96.88 92 LEU A C 1
ATOM 714 O O . LEU A 1 92 ? -4.242 -9.098 -2.791 1.00 96.88 92 LEU A O 1
ATOM 718 N N . ASP A 1 93 ? -6.260 -10.044 -2.490 1.00 95.94 93 ASP A N 1
ATOM 719 C CA . ASP A 1 93 ? -6.201 -10.988 -3.610 1.00 95.94 93 ASP A CA 1
ATOM 720 C C . ASP A 1 93 ? -6.832 -10.452 -4.913 1.00 95.94 93 ASP A C 1
ATOM 722 O O . ASP A 1 93 ? -7.103 -11.188 -5.861 1.00 95.94 93 ASP A O 1
ATOM 726 N N . THR A 1 94 ? -7.106 -9.151 -4.979 1.00 96.06 94 THR A N 1
ATOM 727 C CA . THR A 1 94 ? -7.753 -8.518 -6.135 1.00 96.06 94 THR A CA 1
ATOM 728 C C . THR A 1 94 ? -7.012 -7.258 -6.560 1.00 96.06 94 THR A C 1
ATOM 730 O O . THR A 1 94 ? -6.081 -6.811 -5.895 1.00 96.06 94 THR A O 1
ATOM 733 N N . ASP A 1 95 ? -7.467 -6.627 -7.643 1.00 96.75 95 ASP A N 1
ATOM 734 C CA . ASP A 1 95 ? -6.927 -5.345 -8.112 1.00 96.75 95 ASP A CA 1
ATOM 735 C C . ASP A 1 95 ? -7.060 -4.198 -7.082 1.00 96.75 95 ASP A C 1
ATOM 737 O O . ASP A 1 95 ? -6.438 -3.155 -7.260 1.00 96.75 95 ASP A O 1
ATOM 741 N N . TRP A 1 96 ? -7.802 -4.406 -5.986 1.00 96.19 96 TRP A N 1
ATOM 742 C CA . TRP A 1 96 ? -7.912 -3.500 -4.835 1.00 96.19 96 TRP A CA 1
ATOM 743 C C . TRP A 1 96 ? -6.773 -3.623 -3.811 1.00 96.19 96 TRP A C 1
ATOM 745 O O . TRP A 1 96 ? -6.777 -2.906 -2.810 1.00 96.19 96 TRP A O 1
ATOM 755 N N . ALA A 1 97 ? -5.791 -4.507 -4.016 1.00 97.44 97 ALA A N 1
ATOM 756 C CA . ALA A 1 97 ? -4.655 -4.645 -3.102 1.00 97.44 97 ALA A CA 1
ATOM 757 C C . ALA A 1 97 ? -3.968 -3.302 -2.740 1.00 97.44 97 ALA A C 1
ATOM 759 O O . ALA A 1 97 ? -3.673 -3.110 -1.557 1.00 97.44 97 ALA A O 1
ATOM 760 N N . PRO A 1 98 ? -3.759 -2.339 -3.670 1.00 96.88 98 PRO A N 1
ATOM 761 C CA . PRO A 1 98 ? -3.192 -1.028 -3.331 1.00 96.88 98 PRO A CA 1
ATOM 762 C C . PRO A 1 98 ? -3.987 -0.259 -2.264 1.00 96.88 98 PRO A C 1
ATOM 764 O O . PRO A 1 98 ? -3.402 0.380 -1.386 1.00 96.88 98 PRO A O 1
ATOM 767 N N . ASP A 1 99 ? -5.315 -0.341 -2.306 1.00 96.38 99 ASP A N 1
ATOM 768 C CA . ASP A 1 99 ? -6.201 0.316 -1.348 1.00 96.38 99 ASP A CA 1
ATOM 769 C C . ASP A 1 99 ? -6.154 -0.362 0.027 1.00 96.38 99 ASP A C 1
ATOM 771 O O . ASP A 1 99 ? -6.166 0.311 1.062 1.00 96.38 99 ASP A O 1
ATOM 775 N N . VAL A 1 100 ? -5.994 -1.689 0.064 1.00 98.00 100 VAL A N 1
ATOM 776 C CA . VAL A 1 100 ? -5.766 -2.400 1.330 1.00 98.00 100 VAL A CA 1
ATOM 777 C C . VAL A 1 100 ? -4.403 -2.040 1.926 1.00 98.00 100 VAL A C 1
ATOM 779 O O . VAL A 1 100 ? -4.314 -1.817 3.133 1.00 98.00 100 VAL A O 1
ATOM 782 N N . PHE A 1 101 ? -3.352 -1.879 1.114 1.00 98.38 101 PHE A N 1
ATOM 783 C CA . PHE A 1 101 ? -2.064 -1.370 1.605 1.00 98.38 101 PHE A CA 1
ATOM 784 C C . PHE A 1 101 ? -2.180 0.032 2.205 1.00 98.38 101 PHE A C 1
ATOM 786 O O . PHE A 1 101 ? -1.542 0.317 3.217 1.00 98.38 101 PHE A O 1
ATOM 793 N N . GLN A 1 102 ? -3.027 0.902 1.645 1.00 97.00 102 GLN A N 1
ATOM 794 C CA . GLN A 1 102 ? -3.317 2.196 2.264 1.00 97.00 102 GLN A CA 1
ATOM 795 C C . GLN A 1 102 ? -3.922 2.033 3.668 1.00 97.00 102 GLN A C 1
ATOM 797 O O . GLN A 1 102 ? -3.516 2.744 4.596 1.00 97.00 102 GLN A O 1
ATOM 802 N N . PHE A 1 103 ? -4.867 1.102 3.837 1.00 98.00 103 PHE A N 1
ATOM 803 C CA . PHE A 1 103 ? -5.438 0.788 5.144 1.00 98.00 103 PHE A CA 1
ATOM 804 C C . PHE A 1 103 ? -4.372 0.260 6.115 1.00 98.00 103 PHE A C 1
ATOM 806 O O . PHE A 1 103 ? -4.194 0.844 7.185 1.00 98.00 103 PHE A O 1
ATOM 813 N N . LEU A 1 104 ? -3.647 -0.798 5.741 1.00 98.25 104 LEU A N 1
ATOM 814 C CA . LEU A 1 104 ? -2.712 -1.510 6.623 1.00 98.25 104 LEU A CA 1
ATOM 815 C C . LEU A 1 104 ? -1.504 -0.658 7.032 1.00 98.25 104 LEU A C 1
ATOM 817 O O . LEU A 1 104 ? -1.062 -0.727 8.180 1.00 98.25 104 LEU A O 1
ATOM 821 N N . ALA A 1 105 ? -1.015 0.203 6.136 1.00 97.88 105 ALA A N 1
ATOM 822 C CA . ALA A 1 105 ? 0.084 1.120 6.434 1.00 97.88 105 ALA A CA 1
ATOM 823 C C . ALA A 1 105 ? -0.283 2.172 7.496 1.00 97.88 105 ALA A C 1
ATOM 825 O O . ALA A 1 105 ? 0.601 2.706 8.173 1.00 97.88 105 ALA A O 1
ATOM 826 N N . SER A 1 106 ? -1.575 2.497 7.628 1.00 97.12 106 SER A N 1
ATOM 827 C CA . SER A 1 106 ? -2.052 3.644 8.414 1.00 97.12 106 SER A CA 1
ATOM 828 C C . SER A 1 106 ? -2.866 3.266 9.651 1.00 97.12 106 SER A C 1
ATOM 830 O O . SER A 1 106 ? -3.118 4.138 10.482 1.00 97.12 106 SER A O 1
ATOM 832 N N . ASN A 1 107 ? -3.297 2.007 9.774 1.00 97.19 107 ASN A N 1
ATOM 833 C CA . ASN A 1 107 ? -4.233 1.558 10.807 1.00 97.19 107 ASN A CA 1
ATOM 834 C C . ASN A 1 107 ? -3.832 0.193 11.366 1.00 97.19 107 ASN A C 1
ATOM 836 O O . ASN A 1 107 ? -3.204 -0.615 10.680 1.00 97.19 107 ASN A O 1
ATOM 840 N N . ASP A 1 108 ? -4.200 -0.066 12.617 1.00 95.50 108 ASP A N 1
ATOM 841 C CA . ASP A 1 108 ? -3.989 -1.360 13.266 1.00 95.50 108 ASP A CA 1
ATOM 842 C C . ASP A 1 108 ? -5.092 -2.361 12.928 1.00 95.50 108 ASP A C 1
ATOM 844 O O . ASP A 1 108 ? -6.252 -1.998 12.699 1.00 95.50 108 ASP A O 1
ATOM 848 N N . VAL A 1 109 ? -4.693 -3.630 12.923 1.00 97.00 109 VAL A N 1
ATOM 849 C CA . VAL A 1 109 ? -5.580 -4.784 12.801 1.00 97.00 109 VAL A CA 1
ATOM 850 C C . VAL A 1 109 ? -5.605 -5.551 14.113 1.00 97.00 109 VAL A C 1
ATOM 852 O O . VAL A 1 109 ? -4.650 -5.490 14.889 1.00 97.00 109 VAL A O 1
ATOM 855 N N . ASP A 1 110 ? -6.706 -6.244 14.364 1.00 96.50 110 ASP A N 1
ATOM 856 C CA . ASP A 1 110 ? -6.936 -6.951 15.616 1.00 96.50 110 ASP A CA 1
ATOM 857 C C . ASP A 1 110 ? -6.164 -8.290 15.612 1.00 96.50 110 ASP A C 1
ATOM 859 O O . ASP A 1 110 ? -5.642 -8.706 16.648 1.00 96.50 110 ASP A O 1
ATOM 863 N N . HIS A 1 111 ? -6.002 -8.920 14.438 1.00 96.56 111 HIS A N 1
ATOM 864 C CA . HIS A 1 111 ? -5.295 -10.197 14.268 1.00 96.56 111 HIS A CA 1
ATOM 865 C C . HIS A 1 111 ? -4.157 -10.104 13.233 1.00 96.56 111 HIS A C 1
ATOM 867 O O . HIS A 1 111 ? -4.296 -10.599 12.119 1.00 96.56 111 HIS A O 1
ATOM 873 N N . PRO A 1 112 ? -2.993 -9.513 13.554 1.00 94.75 112 PRO A N 1
ATOM 874 C CA . PRO A 1 112 ? -1.961 -9.237 12.552 1.00 94.75 112 PRO A CA 1
ATOM 875 C C . PRO A 1 112 ? -1.381 -10.477 11.854 1.00 94.75 112 PRO A C 1
ATOM 877 O O . PRO A 1 112 ? -1.079 -10.415 10.665 1.00 94.75 112 PRO A O 1
ATOM 880 N N . SER A 1 113 ? -1.285 -11.617 12.540 1.00 94.06 113 SER A N 1
ATOM 881 C CA . SER A 1 113 ? -0.680 -12.835 11.983 1.00 94.06 113 SER A CA 1
ATOM 882 C C . SER A 1 113 ? -1.428 -13.410 10.774 1.00 94.06 113 SER A C 1
ATOM 884 O O . SER A 1 113 ? -0.813 -14.045 9.920 1.00 94.06 113 SER A O 1
ATOM 886 N N . ILE A 1 114 ? -2.740 -13.168 10.640 1.00 95.81 114 ILE A N 1
ATOM 887 C CA . ILE A 1 114 ? -3.512 -13.683 9.493 1.00 95.81 114 ILE A CA 1
ATOM 888 C C . ILE A 1 114 ? -3.195 -12.934 8.191 1.00 95.81 114 ILE A C 1
ATOM 890 O O . ILE A 1 114 ? -3.554 -13.406 7.115 1.00 95.81 114 ILE A O 1
ATOM 894 N N . PHE A 1 115 ? -2.532 -11.777 8.278 1.00 97.31 115 PHE A N 1
ATOM 895 C CA . PHE A 1 115 ? -2.203 -10.936 7.130 1.00 97.31 115 PHE A CA 1
ATOM 896 C C . PHE A 1 115 ? -0.839 -11.251 6.520 1.00 97.31 115 PHE A C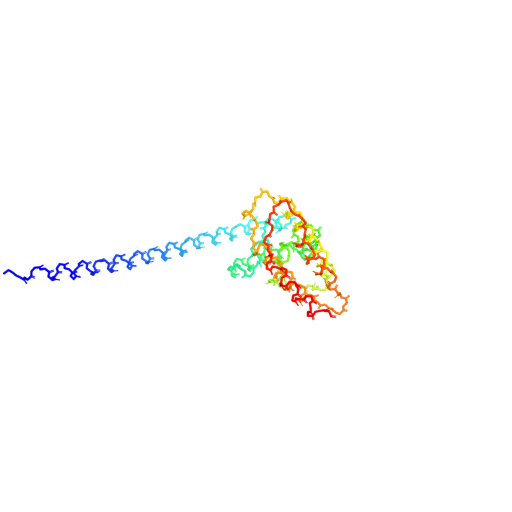 1
ATOM 898 O O . PHE A 1 115 ? -0.605 -10.845 5.385 1.00 97.31 115 PHE A O 1
ATOM 905 N N . GLU A 1 116 ? 0.043 -11.987 7.206 1.00 94.50 116 GLU A N 1
ATOM 906 C CA . GLU A 1 116 ? 1.440 -12.127 6.774 1.00 94.50 116 GLU A CA 1
ATOM 907 C C . GLU A 1 116 ? 1.553 -12.715 5.350 1.00 94.50 116 GLU A C 1
ATOM 909 O O . GLU A 1 116 ? 2.133 -12.111 4.443 1.00 94.50 116 GLU A O 1
ATOM 914 N N . ALA A 1 117 ? 0.935 -13.874 5.103 1.00 94.69 117 ALA A N 1
ATOM 915 C CA . ALA A 1 117 ? 0.951 -14.494 3.774 1.00 94.69 117 ALA A CA 1
ATOM 916 C C . ALA A 1 117 ? 0.095 -13.727 2.738 1.00 94.69 117 ALA A C 1
ATOM 918 O O . ALA A 1 117 ? 0.555 -13.526 1.608 1.00 94.69 117 ALA A O 1
ATOM 919 N N . PRO A 1 118 ? -1.119 -13.240 3.070 1.00 97.50 118 PRO A N 1
ATOM 920 C CA . PRO A 1 118 ? -1.890 -12.379 2.170 1.00 97.50 118 PRO A CA 1
ATOM 921 C C . PRO A 1 118 ? -1.159 -11.107 1.719 1.00 97.50 118 PRO A C 1
ATOM 923 O O . PRO A 1 118 ? -1.309 -10.704 0.565 1.00 97.50 118 PRO A O 1
ATOM 926 N N . ILE A 1 119 ? -0.324 -10.503 2.570 1.00 98.38 119 ILE A N 1
ATOM 927 C CA . ILE A 1 119 ? 0.491 -9.336 2.208 1.00 98.38 119 ILE A CA 1
ATOM 928 C C . ILE A 1 119 ? 1.467 -9.684 1.080 1.00 98.38 119 ILE A C 1
ATOM 930 O O . ILE A 1 119 ? 1.539 -8.936 0.105 1.00 98.38 119 ILE A O 1
ATOM 934 N N . GLN A 1 120 ? 2.155 -10.833 1.138 1.00 97.25 120 GLN A N 1
ATOM 935 C CA . GLN A 1 120 ? 3.027 -11.272 0.036 1.00 97.25 120 GLN A CA 1
ATOM 936 C C . GLN A 1 120 ? 2.263 -11.332 -1.292 1.00 97.25 120 GLN A C 1
ATOM 938 O O . GLN A 1 120 ? 2.749 -10.858 -2.323 1.00 97.25 120 GLN A O 1
ATOM 943 N N . LYS A 1 121 ? 1.043 -11.879 -1.264 1.00 97.19 121 LYS A N 1
ATOM 944 C CA . LYS A 1 121 ? 0.179 -11.974 -2.444 1.00 97.19 121 LYS A CA 1
ATOM 945 C C . LYS A 1 121 ? -0.225 -10.595 -2.969 1.00 97.19 121 LYS A C 1
ATOM 947 O O . LYS A 1 121 ? -0.114 -10.350 -4.171 1.00 97.19 121 LYS A O 1
ATOM 952 N N . GLY A 1 122 ? -0.607 -9.686 -2.073 1.00 98.38 122 GLY A N 1
ATOM 953 C CA . GLY A 1 122 ? -0.927 -8.301 -2.414 1.00 98.38 122 GLY A CA 1
ATOM 954 C C . GLY A 1 122 ? 0.244 -7.577 -3.085 1.00 98.38 122 GLY A C 1
ATOM 955 O O . GLY A 1 122 ? 0.047 -6.903 -4.097 1.00 98.38 122 GLY A O 1
ATOM 956 N N . VAL A 1 123 ? 1.476 -7.771 -2.593 1.00 98.62 123 VAL A N 1
ATOM 957 C CA . VAL A 1 123 ? 2.688 -7.183 -3.197 1.00 98.62 123 VAL A CA 1
ATOM 958 C C . VAL A 1 123 ? 2.870 -7.668 -4.640 1.00 98.62 123 VAL A C 1
ATOM 960 O O . VAL A 1 123 ? 3.149 -6.870 -5.538 1.00 98.62 123 VAL A O 1
ATOM 963 N N . LEU A 1 124 ? 2.654 -8.961 -4.897 1.00 98.62 124 LEU A N 1
ATOM 964 C CA . LEU A 1 124 ? 2.736 -9.533 -6.246 1.00 98.62 124 LEU A CA 1
ATOM 965 C C . LEU A 1 124 ? 1.635 -9.006 -7.177 1.00 98.62 124 LEU A C 1
ATOM 967 O O . LEU A 1 124 ? 1.892 -8.749 -8.358 1.00 98.62 124 LEU A O 1
ATOM 971 N N . ILE A 1 125 ? 0.421 -8.800 -6.662 1.00 98.56 125 ILE A N 1
ATOM 972 C CA . ILE A 1 125 ? -0.656 -8.158 -7.422 1.00 98.56 125 ILE A CA 1
ATOM 973 C C . ILE A 1 125 ? -0.276 -6.723 -7.781 1.00 98.56 125 ILE A C 1
ATOM 975 O O . ILE A 1 125 ? -0.421 -6.333 -8.939 1.00 98.56 125 ILE A O 1
ATOM 979 N N . GLN A 1 126 ? 0.286 -5.959 -6.847 1.00 98.12 126 GLN A N 1
ATOM 980 C CA . GLN A 1 126 ? 0.729 -4.596 -7.124 1.00 98.12 126 GLN A CA 1
ATOM 981 C C . GLN A 1 126 ? 1.842 -4.559 -8.179 1.00 98.12 126 GLN A C 1
ATOM 983 O O . GLN A 1 126 ? 1.783 -3.748 -9.105 1.00 98.12 126 GLN A O 1
ATOM 988 N N . ALA A 1 127 ? 2.781 -5.508 -8.127 1.00 98.62 127 ALA A N 1
ATOM 989 C CA . ALA A 1 127 ? 3.795 -5.682 -9.162 1.00 98.62 127 ALA A CA 1
ATOM 990 C C . ALA A 1 127 ? 3.165 -5.948 -10.542 1.00 98.62 127 ALA A C 1
ATOM 992 O O . ALA A 1 127 ? 3.565 -5.335 -11.535 1.00 98.62 127 ALA A O 1
ATOM 993 N N . ARG A 1 128 ? 2.148 -6.818 -10.633 1.00 98.62 128 ARG A N 1
ATOM 994 C CA . ARG A 1 128 ? 1.393 -7.040 -11.881 1.00 98.62 128 ARG A CA 1
ATOM 995 C C . ARG A 1 128 ? 0.708 -5.757 -12.363 1.00 98.62 128 ARG A C 1
ATOM 997 O O . ARG A 1 128 ? 0.869 -5.399 -13.529 1.00 98.62 128 ARG A O 1
ATOM 1004 N N . LEU A 1 129 ? -0.013 -5.057 -11.488 1.00 98.31 129 LEU A N 1
ATOM 1005 C CA . LEU A 1 129 ? -0.736 -3.826 -11.828 1.00 98.31 129 LEU A CA 1
ATOM 1006 C C . LEU A 1 129 ? 0.200 -2.729 -12.344 1.00 98.31 129 LEU A C 1
ATOM 1008 O O . LEU A 1 129 ? -0.140 -2.022 -13.291 1.00 98.31 129 LEU A O 1
ATOM 1012 N N . TRP A 1 130 ? 1.399 -2.599 -11.773 1.00 98.06 130 TRP A N 1
ATOM 1013 C CA . TRP A 1 130 ? 2.389 -1.635 -12.254 1.00 98.06 130 TRP A CA 1
ATOM 1014 C C . TRP A 1 130 ? 2.910 -1.982 -13.641 1.00 98.06 130 TRP A C 1
ATOM 1016 O O . TRP A 1 130 ? 2.980 -1.091 -14.489 1.00 98.06 130 TRP A O 1
ATOM 1026 N N . ARG A 1 131 ? 3.199 -3.263 -13.912 1.00 98.56 131 ARG A N 1
ATOM 1027 C CA . ARG A 1 131 ? 3.566 -3.706 -15.266 1.00 98.56 131 ARG A CA 1
ATOM 1028 C C . ARG A 1 131 ? 2.466 -3.359 -16.263 1.00 98.56 131 ARG A C 1
ATOM 1030 O O . ARG A 1 131 ? 2.726 -2.775 -17.311 1.00 98.56 131 ARG A O 1
ATOM 1037 N N . GLU A 1 132 ? 1.216 -3.649 -15.916 1.00 97.88 132 GLU A N 1
ATOM 1038 C CA . GLU A 1 132 ? 0.078 -3.301 -16.765 1.00 97.88 132 GLU A CA 1
ATOM 1039 C C . GLU A 1 132 ? -0.052 -1.792 -16.992 1.00 97.88 132 GLU A C 1
ATOM 1041 O O . GLU A 1 132 ? -0.235 -1.366 -18.132 1.00 97.88 132 GLU A O 1
ATOM 1046 N N . ARG A 1 133 ? 0.075 -0.980 -15.936 1.00 96.19 133 ARG A N 1
ATOM 1047 C CA . ARG A 1 133 ? -0.012 0.485 -16.013 1.00 96.19 133 ARG A CA 1
ATOM 1048 C C . ARG A 1 133 ? 1.095 1.081 -16.879 1.00 96.19 133 ARG A C 1
ATOM 1050 O O . ARG A 1 133 ? 0.823 1.998 -17.648 1.00 96.19 133 ARG A O 1
ATOM 1057 N N . ILE A 1 134 ? 2.319 0.567 -16.770 1.00 97.06 134 ILE A N 1
ATOM 1058 C CA . ILE A 1 134 ? 3.453 0.998 -17.597 1.00 97.06 134 ILE A CA 1
ATOM 1059 C C . ILE A 1 134 ? 3.205 0.626 -19.061 1.00 97.06 134 ILE A C 1
ATOM 1061 O O . ILE A 1 134 ? 3.298 1.488 -19.931 1.00 97.06 134 ILE A O 1
ATOM 1065 N N . ARG A 1 135 ? 2.815 -0.625 -19.333 1.00 96.12 135 ARG A N 1
ATOM 1066 C CA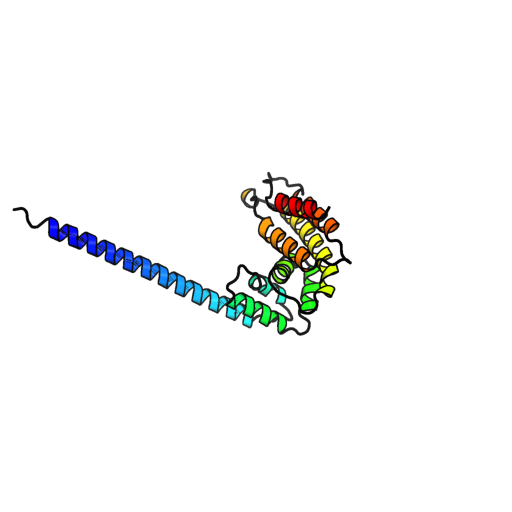 . ARG A 1 135 ? 2.585 -1.127 -20.696 1.00 96.12 135 ARG A CA 1
ATOM 1067 C C . ARG A 1 135 ? 1.430 -0.422 -21.410 1.00 96.12 135 ARG A C 1
ATOM 1069 O O . ARG A 1 135 ? 1.502 -0.192 -22.609 1.00 96.12 135 ARG A O 1
ATOM 1076 N N . LYS A 1 136 ? 0.357 -0.101 -20.681 1.00 94.81 136 LYS A N 1
ATOM 1077 C CA . LYS A 1 136 ? -0.856 0.546 -21.215 1.00 94.81 136 LYS A CA 1
ATOM 1078 C C . LYS A 1 136 ? -0.772 2.080 -21.217 1.00 94.81 136 LYS A C 1
ATOM 1080 O O . LYS A 1 136 ? -1.764 2.738 -21.526 1.00 94.81 136 LYS A O 1
ATOM 1085 N N . CYS A 1 137 ? 0.366 2.666 -20.841 1.00 93.38 137 CYS A N 1
ATOM 1086 C CA . CYS A 1 137 ? 0.528 4.115 -20.825 1.00 93.38 137 CYS A CA 1
ATOM 1087 C C . CYS A 1 137 ? 0.425 4.679 -22.249 1.00 93.38 137 CYS A C 1
ATOM 1089 O O . CYS A 1 137 ? 1.217 4.334 -23.119 1.00 93.38 137 CYS A O 1
ATOM 1091 N N . SER A 1 138 ? -0.551 5.556 -22.482 1.00 92.81 138 SER A N 1
ATOM 1092 C CA . SER A 1 138 ? -0.852 6.089 -23.814 1.00 92.81 138 SER A CA 1
ATOM 1093 C C . SER A 1 138 ? -0.287 7.486 -24.074 1.00 92.81 138 SER A C 1
ATOM 1095 O O . SER A 1 138 ? -0.438 8.001 -25.179 1.00 92.81 138 SER A O 1
ATOM 1097 N N . HIS A 1 139 ? 0.305 8.141 -23.067 1.00 93.00 139 HIS A N 1
ATOM 1098 C CA . HIS A 1 139 ? 0.812 9.505 -23.209 1.00 93.00 139 HIS A CA 1
ATOM 1099 C C . HIS A 1 139 ? 2.012 9.790 -22.283 1.00 93.00 139 HIS A C 1
ATOM 1101 O O . HIS A 1 139 ? 1.922 9.502 -21.087 1.00 93.00 139 HIS A O 1
ATOM 1107 N N . PRO A 1 140 ? 3.105 10.419 -22.771 1.00 90.00 140 PRO A N 1
ATOM 1108 C CA . PRO A 1 140 ? 4.314 10.652 -21.973 1.00 90.00 140 PRO A CA 1
ATOM 1109 C C . PRO A 1 140 ? 4.085 11.438 -20.678 1.00 90.00 140 PRO A C 1
ATOM 1111 O O . PRO A 1 140 ? 4.721 11.154 -19.671 1.00 90.00 140 PRO A O 1
ATOM 1114 N N . SER A 1 141 ? 3.144 12.389 -20.664 1.00 91.31 141 SER A N 1
ATOM 1115 C CA . SER A 1 141 ? 2.837 13.183 -19.459 1.00 91.31 141 SER A CA 1
ATOM 1116 C C . SER A 1 141 ? 2.236 12.371 -18.307 1.00 91.31 141 SER A C 1
ATOM 1118 O O . SER A 1 141 ? 2.202 12.857 -17.179 1.00 91.31 141 SER A O 1
ATOM 1120 N N . HIS A 1 142 ? 1.753 11.151 -18.562 1.00 91.06 142 HIS A N 1
ATOM 1121 C CA . HIS A 1 142 ? 1.294 10.251 -17.503 1.00 91.06 142 HIS A CA 1
ATOM 1122 C C . HIS A 1 142 ? 2.467 9.597 -16.765 1.00 91.06 142 HIS A C 1
ATOM 1124 O O . HIS A 1 142 ? 2.292 9.125 -15.639 1.00 91.06 142 HIS A O 1
ATOM 1130 N N . PHE A 1 143 ? 3.661 9.594 -17.366 1.00 94.88 143 PHE A N 1
ATOM 1131 C CA . PHE A 1 143 ? 4.881 9.205 -16.686 1.00 94.88 143 PHE A CA 1
ATOM 1132 C C . PHE A 1 143 ? 5.517 10.395 -15.974 1.00 94.88 143 PHE A C 1
ATOM 1134 O O . PHE A 1 143 ? 5.903 11.395 -16.571 1.00 94.88 143 PHE A O 1
ATOM 1141 N N . TYR A 1 144 ? 5.701 10.240 -14.670 1.00 94.94 144 TYR A N 1
ATOM 1142 C CA . TYR A 1 144 ? 6.485 11.150 -13.849 1.00 94.94 144 TYR A CA 1
ATOM 1143 C C . TYR A 1 144 ? 7.204 10.350 -12.766 1.00 94.94 144 TYR A C 1
ATOM 1145 O O . TYR A 1 144 ? 6.736 9.295 -12.335 1.00 94.94 144 TYR A O 1
ATOM 1153 N N . ALA A 1 145 ? 8.362 10.843 -12.323 1.00 96.31 145 ALA A N 1
ATOM 1154 C CA . ALA A 1 145 ? 9.268 10.085 -11.458 1.00 96.31 145 ALA A CA 1
ATOM 1155 C C . ALA A 1 145 ? 8.593 9.560 -10.175 1.00 96.31 145 ALA A C 1
ATOM 1157 O O . ALA A 1 145 ? 8.879 8.444 -9.747 1.00 96.31 145 ALA A O 1
ATOM 1158 N N . GLY A 1 146 ? 7.677 10.343 -9.596 1.00 96.31 146 GLY A N 1
ATOM 1159 C CA . GLY A 1 146 ? 7.010 10.033 -8.331 1.00 96.31 146 GLY A CA 1
ATOM 1160 C C . GLY A 1 146 ? 5.733 9.194 -8.420 1.00 96.31 146 GLY A C 1
ATOM 1161 O O . GLY A 1 146 ? 5.079 9.014 -7.397 1.00 96.31 146 GLY A O 1
ATOM 1162 N N . MET A 1 147 ? 5.340 8.699 -9.598 1.00 95.38 147 MET A N 1
ATOM 1163 C CA . MET A 1 147 ? 3.998 8.125 -9.800 1.00 95.38 147 MET A CA 1
ATOM 1164 C C . MET A 1 147 ? 3.675 6.868 -8.978 1.00 95.38 147 MET A C 1
ATOM 1166 O O . MET A 1 147 ? 2.500 6.566 -8.797 1.00 95.38 147 MET A O 1
ATOM 1170 N N . PHE A 1 148 ? 4.697 6.168 -8.479 1.00 97.75 148 PHE A N 1
ATOM 1171 C CA . PHE A 1 148 ? 4.568 4.962 -7.650 1.00 97.75 148 PHE A CA 1
ATOM 1172 C C . PHE A 1 148 ? 5.028 5.177 -6.198 1.00 97.75 148 PHE A C 1
ATOM 1174 O O . PHE A 1 148 ? 5.092 4.225 -5.428 1.00 97.75 148 PHE A O 1
ATOM 1181 N N . ASN A 1 149 ? 5.397 6.403 -5.804 1.00 97.50 149 ASN A N 1
ATOM 1182 C CA . ASN A 1 149 ? 6.027 6.635 -4.498 1.00 97.50 149 ASN A CA 1
ATOM 1183 C C . ASN A 1 149 ? 5.092 6.317 -3.328 1.00 97.50 149 ASN A C 1
ATOM 1185 O O . ASN A 1 149 ? 5.515 5.645 -2.395 1.00 97.50 149 ASN A O 1
ATOM 1189 N N . TRP A 1 150 ? 3.839 6.777 -3.391 1.00 95.88 150 TRP A N 1
ATOM 1190 C CA . TRP A 1 150 ? 2.840 6.509 -2.351 1.00 95.88 150 TRP A CA 1
ATOM 1191 C C . TRP A 1 150 ? 2.561 5.014 -2.208 1.00 95.88 150 TRP A C 1
ATOM 1193 O O . TRP A 1 150 ? 2.479 4.501 -1.097 1.00 95.88 150 TRP A O 1
ATOM 1203 N N . ASP A 1 151 ? 2.473 4.309 -3.334 1.00 96.69 151 ASP A N 1
ATOM 1204 C CA . ASP A 1 151 ? 2.260 2.867 -3.348 1.00 96.69 151 ASP A CA 1
ATOM 1205 C C . ASP A 1 151 ? 3.435 2.127 -2.686 1.00 96.69 151 ASP A C 1
ATOM 1207 O O . ASP A 1 151 ? 3.219 1.321 -1.784 1.00 96.69 151 ASP A O 1
ATOM 1211 N N . VAL A 1 152 ? 4.683 2.441 -3.070 1.00 98.31 152 VAL A N 1
ATOM 1212 C CA . VAL A 1 152 ? 5.884 1.847 -2.448 1.00 98.31 152 VAL A CA 1
ATOM 1213 C C . VAL A 1 152 ? 5.950 2.146 -0.959 1.00 98.31 152 VAL A C 1
ATOM 1215 O O . VAL A 1 152 ? 6.245 1.254 -0.172 1.00 98.31 152 VAL A O 1
ATOM 1218 N N . GLU A 1 153 ? 5.720 3.397 -0.566 1.00 98.06 153 GLU A N 1
ATOM 1219 C CA . GLU A 1 153 ? 5.793 3.818 0.831 1.00 98.06 153 GLU A CA 1
ATOM 1220 C C . GLU A 1 153 ? 4.822 3.015 1.705 1.00 98.06 153 GLU A C 1
ATOM 1222 O O . GLU A 1 153 ? 5.207 2.511 2.760 1.00 98.06 153 GLU A O 1
ATOM 1227 N N . ARG A 1 154 ? 3.585 2.825 1.235 1.00 98.19 154 ARG A N 1
ATOM 1228 C CA . ARG A 1 154 ? 2.559 2.041 1.936 1.00 98.19 154 ARG A CA 1
ATOM 1229 C C . ARG A 1 154 ? 2.903 0.560 1.993 1.00 98.19 154 ARG A C 1
ATOM 1231 O O . ARG A 1 154 ? 2.707 -0.053 3.041 1.00 98.19 154 ARG A O 1
ATOM 1238 N N . VAL A 1 155 ? 3.444 -0.004 0.912 1.00 98.50 155 VAL A N 1
ATOM 1239 C CA . VAL A 1 155 ? 3.937 -1.388 0.918 1.00 98.50 155 VAL A CA 1
ATOM 1240 C C . VAL A 1 155 ? 5.054 -1.549 1.938 1.00 98.50 155 VAL A C 1
ATOM 1242 O O . VAL A 1 155 ? 4.927 -2.412 2.795 1.00 98.50 155 VAL A O 1
ATOM 1245 N N . ILE A 1 156 ? 6.091 -0.701 1.902 1.00 98.50 156 ILE A N 1
ATOM 1246 C CA . ILE A 1 156 ? 7.227 -0.752 2.839 1.00 98.50 156 ILE A CA 1
ATOM 1247 C C . ILE A 1 156 ? 6.731 -0.689 4.285 1.00 98.50 156 ILE A C 1
ATOM 1249 O O . ILE A 1 156 ? 7.011 -1.584 5.074 1.00 98.50 156 ILE A O 1
ATOM 1253 N N . ARG A 1 157 ? 5.906 0.309 4.619 1.00 98.25 157 ARG A N 1
ATOM 1254 C CA . ARG A 1 157 ? 5.341 0.443 5.970 1.00 98.25 157 ARG A CA 1
ATOM 1255 C C . ARG A 1 157 ? 4.520 -0.770 6.390 1.00 98.25 157 ARG A C 1
ATOM 1257 O O . ARG A 1 157 ? 4.527 -1.126 7.563 1.00 98.25 157 ARG A O 1
ATOM 1264 N N . THR A 1 158 ? 3.798 -1.381 5.453 1.00 98.38 158 THR A N 1
ATOM 1265 C CA . THR A 1 158 ? 3.014 -2.588 5.725 1.00 98.38 158 THR A CA 1
ATOM 1266 C C . THR A 1 158 ? 3.924 -3.790 5.951 1.00 98.38 158 THR A C 1
ATOM 1268 O O . THR A 1 158 ? 3.770 -4.467 6.959 1.00 98.38 158 THR A O 1
ATOM 1271 N N . VAL A 1 159 ? 4.898 -4.056 5.077 1.00 97.69 159 VAL A N 1
ATOM 1272 C CA . VAL A 1 159 ? 5.796 -5.206 5.264 1.00 97.69 159 VAL A CA 1
ATOM 1273 C C . VAL A 1 159 ? 6.622 -5.059 6.538 1.00 97.69 159 VAL A C 1
ATOM 1275 O O . VAL A 1 159 ? 6.684 -6.021 7.289 1.00 97.69 159 VAL A O 1
ATOM 1278 N N . ASP A 1 160 ? 7.128 -3.863 6.854 1.00 96.31 160 ASP A N 1
ATOM 1279 C CA . ASP A 1 160 ? 7.872 -3.596 8.094 1.00 96.31 160 ASP A CA 1
ATOM 1280 C C . ASP A 1 160 ? 7.002 -3.838 9.336 1.00 96.31 160 ASP A C 1
ATOM 1282 O O . ASP A 1 160 ? 7.453 -4.392 10.337 1.00 96.31 160 ASP A O 1
ATOM 1286 N N . LYS A 1 161 ? 5.725 -3.440 9.274 1.00 95.75 161 LYS A N 1
ATOM 1287 C CA . LYS A 1 161 ? 4.765 -3.609 10.372 1.00 95.75 161 LYS A CA 1
ATOM 1288 C C . LYS A 1 161 ? 4.387 -5.071 10.617 1.00 95.75 161 LYS A C 1
ATOM 1290 O O . LYS A 1 161 ? 4.144 -5.446 11.761 1.00 95.75 161 LYS A O 1
ATOM 1295 N N . PHE A 1 162 ? 4.299 -5.870 9.558 1.00 95.31 162 PHE A N 1
ATOM 1296 C CA . PHE A 1 162 ? 3.844 -7.264 9.597 1.00 95.31 162 PHE A CA 1
ATOM 1297 C C . PHE A 1 162 ? 4.990 -8.271 9.420 1.00 95.31 162 PHE A C 1
ATOM 1299 O O . PHE A 1 162 ? 4.748 -9.452 9.172 1.00 95.31 162 PHE A O 1
ATOM 1306 N N . GLN A 1 163 ? 6.242 -7.822 9.505 1.00 87.56 163 GLN A N 1
ATOM 1307 C CA . GLN A 1 163 ? 7.400 -8.698 9.416 1.00 87.56 163 GLN A CA 1
ATOM 1308 C C . GLN A 1 163 ? 7.489 -9.580 10.657 1.00 87.56 163 GLN A C 1
ATOM 1310 O O . GLN A 1 163 ? 7.522 -9.103 11.792 1.00 87.56 163 GLN A O 1
ATOM 1315 N N . SER A 1 164 ? 7.568 -10.886 10.426 1.00 87.31 164 SER A N 1
ATOM 1316 C CA . SER A 1 164 ? 7.756 -11.896 11.459 1.00 87.31 164 SER A CA 1
ATOM 1317 C C . SER A 1 164 ? 8.990 -12.740 11.137 1.00 87.31 164 SER A C 1
ATOM 1319 O O . SER A 1 164 ? 9.632 -12.576 10.100 1.00 87.31 164 SER A O 1
ATOM 1321 N N . LYS A 1 165 ? 9.354 -13.659 12.037 1.00 79.88 165 LYS A N 1
ATOM 1322 C CA . LYS A 1 165 ? 10.424 -14.634 11.761 1.00 79.88 165 LYS A CA 1
ATOM 1323 C C . LYS A 1 165 ? 9.986 -15.741 10.797 1.00 79.88 165 LYS A C 1
ATOM 1325 O O . LYS A 1 165 ? 10.835 -16.507 10.355 1.00 79.88 165 LYS A O 1
ATOM 1330 N N . GLU A 1 166 ? 8.688 -15.862 10.533 1.00 86.19 166 GLU A N 1
ATOM 1331 C CA . GLU A 1 166 ? 8.103 -16.973 9.777 1.00 86.19 166 GLU A CA 1
ATOM 1332 C C . GLU A 1 166 ? 7.892 -16.627 8.298 1.00 86.19 166 GLU A C 1
ATOM 1334 O O . GLU A 1 166 ? 7.804 -17.533 7.468 1.00 86.19 166 GLU A O 1
ATOM 1339 N N . ILE A 1 167 ? 7.873 -15.334 7.953 1.00 89.88 167 ILE A N 1
ATOM 1340 C CA . ILE A 1 167 ? 7.681 -14.845 6.587 1.00 89.88 167 ILE A CA 1
ATOM 1341 C C . ILE A 1 167 ? 8.844 -13.965 6.137 1.00 89.88 167 ILE A C 1
ATOM 1343 O O . ILE A 1 167 ? 9.190 -12.970 6.770 1.00 89.88 167 ILE A O 1
ATOM 1347 N N . ASP A 1 168 ? 9.389 -14.307 4.971 1.00 93.19 168 ASP A N 1
ATOM 1348 C CA . ASP A 1 168 ? 10.361 -13.491 4.253 1.00 93.19 168 ASP A CA 1
ATOM 1349 C C . ASP A 1 168 ? 9.674 -12.709 3.119 1.00 93.19 168 ASP A C 1
ATOM 1351 O O . ASP A 1 168 ? 9.195 -13.285 2.138 1.00 93.19 168 ASP A O 1
ATOM 1355 N N . TYR A 1 169 ? 9.614 -11.380 3.243 1.00 97.50 169 TYR A N 1
ATOM 1356 C CA . TYR A 1 169 ? 9.083 -10.499 2.196 1.00 97.50 169 TYR A CA 1
ATOM 1357 C C . TYR A 1 169 ? 10.122 -10.130 1.126 1.00 97.50 169 TYR A C 1
ATOM 1359 O O . TYR A 1 169 ? 9.749 -9.588 0.082 1.00 97.50 169 TYR A O 1
ATOM 1367 N N . LEU A 1 170 ? 11.412 -10.431 1.323 1.00 97.19 170 LEU A N 1
ATOM 1368 C CA . LEU A 1 170 ? 12.476 -10.049 0.392 1.00 97.19 170 LEU A CA 1
ATOM 1369 C C . LEU A 1 170 ? 12.217 -10.510 -1.056 1.00 97.19 170 LEU A C 1
ATOM 1371 O O . LEU A 1 170 ? 12.385 -9.688 -1.965 1.00 97.19 170 LEU A O 1
ATOM 1375 N N . PRO A 1 171 ? 11.758 -11.752 -1.328 1.00 97.94 171 PRO A N 1
ATOM 1376 C CA . PRO A 1 171 ? 11.509 -12.198 -2.696 1.00 97.94 171 PRO A CA 1
ATOM 1377 C C . PRO A 1 171 ? 10.416 -11.385 -3.400 1.00 97.94 171 PRO A C 1
ATOM 1379 O O . PRO A 1 171 ? 10.588 -10.984 -4.552 1.00 97.94 171 PRO A O 1
ATOM 1382 N N . VAL A 1 172 ? 9.310 -11.088 -2.710 1.00 98.31 172 VAL A N 1
ATOM 1383 C CA . VAL A 1 172 ? 8.195 -10.330 -3.303 1.00 98.31 172 VAL A CA 1
ATOM 1384 C C . VAL A 1 172 ? 8.532 -8.847 -3.459 1.00 98.31 172 VAL A C 1
ATOM 1386 O O . VAL A 1 172 ? 8.125 -8.226 -4.438 1.00 98.31 172 VAL A O 1
ATOM 1389 N N . MET A 1 173 ? 9.353 -8.289 -2.567 1.00 98.62 173 MET A N 1
ATOM 1390 C CA . MET A 1 173 ? 9.850 -6.915 -2.685 1.00 98.62 173 MET A CA 1
ATOM 1391 C C . MET A 1 173 ? 10.819 -6.758 -3.864 1.00 98.62 173 MET A C 1
ATOM 1393 O O . MET A 1 173 ? 10.748 -5.767 -4.597 1.00 98.62 173 MET A O 1
ATOM 1397 N N . LYS A 1 174 ? 11.664 -7.767 -4.129 1.00 98.69 174 LYS A N 1
ATOM 1398 C CA . LYS A 1 174 ? 12.489 -7.838 -5.350 1.00 98.69 174 LYS A CA 1
ATOM 1399 C C . LYS A 1 174 ? 11.627 -7.906 -6.614 1.00 98.69 174 LYS A C 1
ATOM 1401 O O . LYS A 1 174 ? 11.926 -7.223 -7.594 1.00 98.69 174 LYS A O 1
ATOM 1406 N N . GLU A 1 175 ? 10.530 -8.656 -6.583 1.00 98.75 175 GLU A N 1
ATOM 1407 C CA . GLU A 1 175 ? 9.593 -8.764 -7.709 1.00 98.75 175 GLU A CA 1
ATOM 1408 C C . GLU A 1 175 ? 8.831 -7.452 -7.978 1.00 98.75 175 GLU A C 1
ATOM 1410 O O . GLU A 1 175 ? 8.688 -7.027 -9.135 1.00 98.75 175 GLU A O 1
ATOM 1415 N N . LEU A 1 176 ? 8.412 -6.756 -6.915 1.00 98.75 176 LEU A N 1
ATOM 1416 C CA . LEU A 1 176 ? 7.846 -5.410 -7.004 1.00 98.75 176 LEU A CA 1
ATOM 1417 C C . LEU A 1 176 ? 8.867 -4.430 -7.591 1.00 98.75 176 LEU A C 1
ATOM 1419 O O . LEU A 1 176 ? 8.548 -3.670 -8.505 1.00 98.75 176 LEU A O 1
ATOM 1423 N N . ARG A 1 177 ? 10.130 -4.491 -7.159 1.00 98.69 177 ARG A N 1
ATOM 1424 C CA . ARG A 1 177 ? 11.200 -3.660 -7.726 1.00 98.69 177 ARG A CA 1
ATOM 1425 C C . ARG A 1 177 ? 11.445 -3.941 -9.207 1.00 98.69 177 ARG A C 1
ATOM 1427 O O . ARG A 1 177 ? 11.661 -2.999 -9.979 1.00 98.69 177 ARG A O 1
ATOM 1434 N N . ALA A 1 178 ? 11.408 -5.208 -9.609 1.00 98.62 178 ALA A N 1
ATOM 1435 C CA . ALA A 1 178 ? 11.566 -5.614 -10.999 1.00 98.62 178 ALA A CA 1
ATOM 1436 C C . ALA A 1 178 ? 10.429 -5.081 -11.887 1.00 98.62 178 ALA A C 1
ATOM 1438 O O . ALA A 1 178 ? 10.683 -4.712 -13.033 1.00 98.62 178 ALA A O 1
ATOM 1439 N N . SER A 1 179 ? 9.208 -4.946 -11.352 1.00 98.56 179 SER A N 1
ATOM 1440 C CA . SER A 1 179 ? 8.056 -4.440 -12.117 1.00 98.56 179 SER A CA 1
ATOM 1441 C C . SER A 1 179 ? 8.251 -3.025 -12.683 1.00 98.56 179 SER A C 1
ATOM 1443 O O . SER A 1 179 ? 7.773 -2.726 -13.774 1.00 98.56 179 SER A O 1
ATOM 1445 N N . LEU A 1 180 ? 9.038 -2.172 -12.016 1.00 97.88 180 LEU A N 1
ATOM 1446 C CA . LEU A 1 180 ? 9.355 -0.814 -12.487 1.00 97.88 180 LEU A CA 1
ATOM 1447 C C . LEU A 1 180 ? 10.195 -0.802 -13.780 1.00 97.88 180 LEU A C 1
ATOM 1449 O O . LEU A 1 180 ? 10.271 0.215 -14.480 1.00 97.88 180 LEU A O 1
ATOM 1453 N N . ASN A 1 181 ? 10.821 -1.931 -14.119 1.00 97.12 181 ASN A N 1
ATOM 1454 C CA . ASN A 1 181 ? 11.614 -2.085 -15.333 1.00 97.12 181 ASN A CA 1
ATOM 1455 C C . ASN A 1 181 ? 10.775 -2.523 -16.547 1.00 97.12 181 ASN A C 1
ATOM 1457 O O . ASN A 1 181 ? 11.336 -2.590 -17.638 1.00 97.12 181 ASN A O 1
ATOM 1461 N N . GLU A 1 182 ? 9.462 -2.747 -16.399 1.00 97.75 182 GLU A N 1
ATOM 1462 C CA . GLU A 1 182 ? 8.563 -3.161 -17.490 1.00 97.75 182 GLU A CA 1
ATOM 1463 C C . GLU A 1 182 ? 8.741 -2.299 -18.753 1.00 97.75 182 GLU A C 1
ATOM 1465 O O . GLU A 1 182 ? 8.779 -1.068 -18.639 1.00 97.75 182 GLU A O 1
ATOM 1470 N N . PRO A 1 183 ? 8.869 -2.888 -19.954 1.00 95.81 183 PRO A N 1
ATOM 1471 C CA . PRO A 1 183 ? 8.999 -2.121 -21.188 1.00 95.81 183 PRO A CA 1
ATOM 1472 C C . PRO A 1 183 ? 7.772 -1.240 -21.474 1.00 95.81 183 PRO A C 1
ATOM 1474 O O . PRO A 1 183 ? 6.642 -1.553 -21.110 1.00 95.81 183 PRO A O 1
ATOM 1477 N N . SER A 1 184 ? 8.015 -0.128 -22.162 1.00 95.25 184 SER A N 1
ATOM 1478 C CA . SER A 1 184 ? 7.008 0.821 -22.644 1.00 95.25 184 SER A CA 1
ATOM 1479 C C . SER A 1 184 ? 7.461 1.349 -24.002 1.00 95.25 184 SER A C 1
ATOM 1481 O O . SER A 1 184 ? 8.662 1.499 -24.226 1.00 95.25 184 SER A O 1
ATOM 1483 N N . G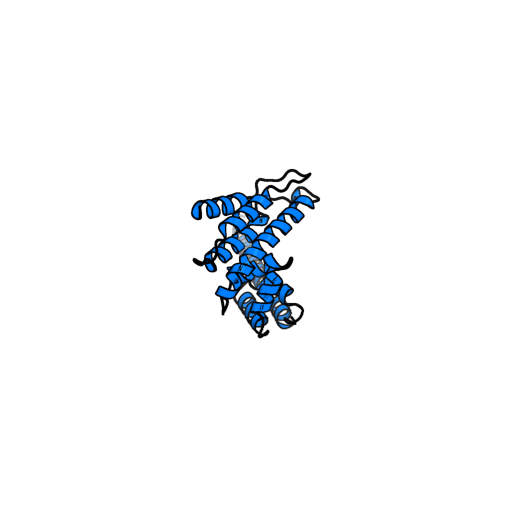LU A 1 185 ? 6.513 1.641 -24.892 1.00 93.56 185 GLU A N 1
ATOM 1484 C CA . GLU A 1 185 ? 6.782 2.295 -26.184 1.00 93.56 185 GLU A CA 1
ATOM 1485 C C . GLU A 1 185 ? 7.160 3.775 -26.022 1.00 93.56 185 GLU A C 1
ATOM 1487 O O . GLU A 1 185 ? 7.758 4.375 -26.910 1.00 93.56 185 GLU A O 1
ATOM 1492 N N . LEU A 1 186 ? 6.813 4.363 -24.876 1.00 93.88 186 LEU A N 1
ATOM 1493 C CA . LEU A 1 186 ? 7.134 5.737 -24.509 1.00 93.88 186 LEU A CA 1
ATOM 1494 C C . LEU A 1 186 ? 8.371 5.796 -23.611 1.00 93.88 186 LEU A C 1
ATOM 1496 O O . LEU A 1 186 ? 8.598 4.892 -22.796 1.00 93.88 186 LEU A O 1
ATOM 1500 N N . ASP A 1 187 ? 9.087 6.919 -23.682 1.00 91.38 187 ASP A N 1
ATOM 1501 C CA . ASP A 1 187 ? 10.213 7.219 -22.803 1.00 91.38 187 ASP A CA 1
ATOM 1502 C C . ASP A 1 187 ? 9.774 7.259 -21.335 1.00 91.38 187 ASP A C 1
ATOM 1504 O O . ASP A 1 187 ? 8.934 8.063 -20.921 1.00 91.38 187 ASP A O 1
ATOM 1508 N N . LYS A 1 188 ? 10.374 6.379 -20.528 1.00 92.38 188 LYS A N 1
ATOM 1509 C CA . LYS A 1 188 ? 10.121 6.309 -19.088 1.00 92.38 188 LYS A CA 1
ATOM 1510 C C . LYS A 1 188 ? 11.139 7.160 -18.327 1.00 92.38 188 LYS A C 1
ATOM 1512 O O . LYS A 1 188 ? 12.343 6.999 -18.544 1.00 92.38 188 LYS A O 1
ATOM 1517 N N . PRO A 1 189 ? 10.711 7.986 -17.359 1.00 93.38 189 PRO A N 1
ATOM 1518 C CA . PRO A 1 189 ? 11.634 8.564 -16.403 1.00 93.38 189 PRO A CA 1
ATOM 1519 C C . PRO A 1 189 ? 12.192 7.459 -15.502 1.00 93.38 189 PRO A C 1
ATOM 1521 O O . PRO A 1 189 ? 11.601 6.390 -15.330 1.00 93.38 189 PRO A O 1
ATOM 1524 N N . LYS A 1 190 ? 13.304 7.750 -14.830 1.00 94.31 190 LYS A N 1
ATOM 1525 C CA . LYS A 1 190 ? 13.716 6.944 -13.683 1.00 94.31 190 LYS A CA 1
ATOM 1526 C C . LYS A 1 190 ? 12.705 7.157 -12.551 1.00 94.31 190 LYS A C 1
ATOM 1528 O O . LYS A 1 19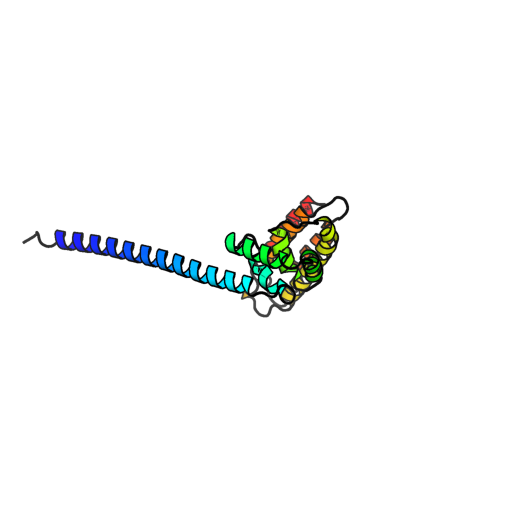0 ? 12.636 8.247 -11.985 1.00 94.31 190 LYS A O 1
ATOM 1533 N N . PHE A 1 191 ? 11.929 6.129 -12.220 1.00 97.69 191 PHE A N 1
ATOM 1534 C CA . PHE A 1 191 ? 10.977 6.195 -11.110 1.00 97.69 191 PHE A CA 1
ATOM 1535 C C . PHE A 1 191 ? 11.717 6.297 -9.771 1.00 97.69 191 PHE A C 1
ATOM 1537 O O . PHE A 1 191 ? 12.584 5.475 -9.480 1.00 97.69 191 PHE A O 1
ATOM 1544 N N . SER A 1 192 ? 11.374 7.274 -8.927 1.00 97.56 192 SER A N 1
ATOM 1545 C CA . SER A 1 192 ? 11.991 7.436 -7.598 1.00 97.56 192 SER A CA 1
ATOM 1546 C C . SER A 1 192 ? 11.659 6.281 -6.650 1.00 97.56 192 SER A C 1
ATOM 1548 O O . SER A 1 192 ? 12.482 5.924 -5.810 1.00 97.56 192 SER A O 1
ATOM 1550 N N . ALA A 1 193 ? 10.507 5.642 -6.861 1.00 97.94 193 ALA A N 1
ATOM 1551 C CA . ALA A 1 193 ? 10.089 4.389 -6.238 1.00 97.94 193 ALA A CA 1
ATOM 1552 C C . ALA A 1 193 ? 11.154 3.277 -6.325 1.00 97.94 193 ALA A C 1
ATOM 1554 O O . ALA A 1 193 ? 11.315 2.503 -5.383 1.00 97.94 193 ALA A O 1
ATOM 1555 N N . ALA A 1 194 ? 11.930 3.231 -7.416 1.00 98.12 194 ALA A N 1
ATOM 1556 C CA . ALA A 1 194 ? 13.014 2.265 -7.577 1.00 98.12 194 ALA A CA 1
ATOM 1557 C C . ALA A 1 194 ? 14.070 2.414 -6.475 1.00 98.12 194 ALA A C 1
ATOM 1559 O O . ALA A 1 194 ? 14.450 1.428 -5.859 1.00 98.12 194 ALA A O 1
ATOM 1560 N N . THR A 1 195 ? 14.478 3.650 -6.172 1.00 98.06 195 THR A N 1
ATOM 1561 C CA . THR A 1 195 ? 15.471 3.944 -5.129 1.00 98.06 195 THR A CA 1
ATOM 1562 C C . THR A 1 195 ? 14.967 3.572 -3.733 1.00 98.06 195 THR A C 1
ATOM 1564 O O . THR A 1 195 ? 15.748 3.114 -2.905 1.00 98.06 195 THR A O 1
ATOM 1567 N N . MET A 1 196 ? 13.673 3.769 -3.459 1.00 98.38 196 MET A N 1
ATOM 1568 C CA . MET A 1 196 ? 13.063 3.414 -2.171 1.00 98.38 196 MET A CA 1
ATOM 1569 C C . MET A 1 196 ? 13.110 1.900 -1.940 1.00 98.38 196 MET A C 1
ATOM 1571 O O . MET A 1 196 ? 13.546 1.451 -0.884 1.00 98.38 196 MET A O 1
ATOM 1575 N N . LEU A 1 197 ? 12.730 1.123 -2.958 1.00 98.62 197 LEU A N 1
ATOM 1576 C CA . LEU A 1 197 ? 12.796 -0.336 -2.920 1.00 98.62 197 LEU A CA 1
ATOM 1577 C C . LEU A 1 197 ? 14.243 -0.848 -2.900 1.00 98.62 197 LEU A C 1
ATOM 1579 O O . LEU A 1 197 ? 14.539 -1.748 -2.127 1.00 98.62 197 LEU A O 1
ATOM 1583 N N . ASP A 1 198 ? 15.153 -0.257 -3.684 1.00 98.62 198 ASP A N 1
ATOM 1584 C CA . ASP A 1 198 ? 16.580 -0.621 -3.683 1.00 98.62 198 ASP A CA 1
ATOM 1585 C C . ASP A 1 198 ? 17.198 -0.432 -2.285 1.00 98.62 198 ASP A C 1
ATOM 1587 O O . ASP A 1 198 ? 17.988 -1.261 -1.833 1.00 98.62 198 ASP A O 1
ATOM 1591 N N . LYS A 1 199 ? 16.812 0.641 -1.577 1.00 98.50 199 LYS A N 1
ATOM 1592 C CA . LYS A 1 199 ? 17.232 0.880 -0.191 1.00 98.50 199 LYS A CA 1
ATOM 1593 C C . LYS A 1 199 ? 16.694 -0.201 0.748 1.00 98.50 199 LYS A C 1
ATOM 1595 O O . LYS A 1 199 ? 17.486 -0.797 1.468 1.00 98.50 199 LYS A O 1
ATOM 1600 N N . TRP A 1 200 ? 15.384 -0.454 0.716 1.00 98.38 200 TRP A N 1
ATOM 1601 C CA . TRP A 1 200 ? 14.753 -1.452 1.582 1.00 98.38 200 TRP A CA 1
ATOM 1602 C C . TRP A 1 200 ? 15.338 -2.851 1.346 1.00 98.38 200 TRP A C 1
ATOM 1604 O O . TRP A 1 200 ? 15.714 -3.523 2.297 1.00 98.38 200 TRP A O 1
ATOM 1614 N N . ILE A 1 201 ? 15.504 -3.260 0.082 1.00 98.50 201 ILE A N 1
ATOM 1615 C CA . ILE A 1 201 ? 16.075 -4.564 -0.291 1.00 98.50 201 ILE A CA 1
ATOM 1616 C C . ILE A 1 201 ? 17.482 -4.718 0.286 1.00 98.50 201 ILE A C 1
ATOM 1618 O O . ILE A 1 201 ? 17.766 -5.731 0.908 1.00 98.50 201 ILE A O 1
ATOM 1622 N N . LYS A 1 202 ? 18.342 -3.705 0.140 1.00 98.25 202 LYS A N 1
ATOM 1623 C CA . LYS A 1 202 ? 19.716 -3.741 0.659 1.00 98.25 202 LYS A CA 1
ATOM 1624 C C . LYS A 1 202 ? 19.783 -3.892 2.184 1.00 98.25 202 LYS A C 1
ATOM 1626 O O . LYS A 1 202 ? 20.753 -4.436 2.695 1.00 98.25 202 LYS A O 1
ATOM 1631 N N . GLU A 1 203 ? 18.803 -3.363 2.909 1.00 96.81 203 GLU A N 1
ATOM 1632 C CA . GLU A 1 203 ? 18.730 -3.469 4.374 1.00 96.81 203 GLU A CA 1
ATOM 1633 C C . GLU A 1 203 ? 18.285 -4.867 4.845 1.00 96.81 203 GLU A C 1
ATOM 1635 O O . GLU A 1 203 ? 18.473 -5.193 6.015 1.00 96.81 203 GLU A O 1
ATOM 1640 N N . HIS A 1 204 ? 17.740 -5.687 3.939 1.00 94.75 204 HIS A N 1
ATOM 1641 C CA . HIS A 1 204 ? 17.155 -7.000 4.220 1.00 94.75 204 HIS A CA 1
ATOM 1642 C C . HIS A 1 204 ? 17.852 -8.163 3.484 1.00 94.75 204 HIS A C 1
ATOM 1644 O O . HIS A 1 204 ? 17.382 -9.296 3.574 1.00 94.75 204 HIS A O 1
ATOM 1650 N N . GLU A 1 205 ? 18.942 -7.894 2.756 1.00 90.00 205 GLU A N 1
ATOM 1651 C CA . GLU A 1 205 ? 19.856 -8.899 2.176 1.00 90.00 205 GLU A CA 1
ATOM 1652 C C . GLU A 1 205 ? 20.902 -9.379 3.188 1.00 90.00 205 GLU A C 1
ATOM 1654 O O . GLU A 1 205 ? 21.186 -10.600 3.176 1.00 90.00 205 GLU A O 1
#

Foldseek 3Di:
DPDPPPVVVVVVVVVVVVVVVVVVVVVVVVVVVVVVVVLVVLLVVLVPDPLVVGLLVLLVQCAPVHDPVSNVSNVVSLVVPVCSVVVLLVCLQDLSLLSSLRNQLRDDDPDLQVCQVSLLNSLQSLLVVLLVCQAPDDDQVCADQANCVSSLSSSLSNCVVSPDPVDDSLVSLVSSLVSLVRDYPDDHDNHPSNVSSVVVNVVRD

pLDDT: mean 89.23, std 14.2, range [40.69, 98.75]

Radius of gyration: 24.65 Å; chains: 1; bounding box: 44×93×42 Å